Protein AF-Q6XIA3-F1 (afdb_monomer)

InterPro domains:
  IPR019529 SNARE-complex protein Syntaxin-18, N-terminal [PF10496] (1-90)

Sequence (183 aa):
MDITQSFKASVMTVRLQRKAELAGKAKPATAPTKTGPTGPKDDFAKQAKEVCNKITSLRNVLIENRTAYMRIGQHLKSAAHMTDAQRDLIDRESEKFVTFYTQHLAKMRSDWKSAKRKPQERQHIDAVLDLLVSYLHSVEQIYLDQKKYRVQHELETYKLLKLAADKKKIPVRPAGSNSGKLG

Nearest PDB structures (foldseek):
  7udc-assembly1_B  TM=7.194E-01  e=9.384E-02  Rattus norvegicus
  3lg7-assembly1_B  TM=7.574E-01  e=1.685E-01  synthetic construct
  4l8i-assembly1_A  TM=5.476E-01  e=5.123E-01  synthetic construct
  4j2c-assembly1_A  TM=3.651E-01  e=4.832E-01  Homo sapiens
  9cc9-assembly1_L  TM=3.416E-01  e=2.213E+00  Nicotiana benthamiana

Foldseek 3Di:
DPVVVVVVVVVVVVVVVVVVVVVVDDDDDDDDDPDDPPDPVVVLVVVLVVLVVVLVVLLVVL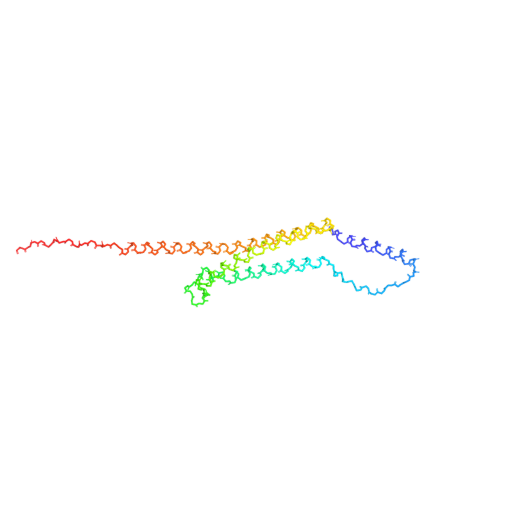VVCLCQLLVPPVVDPPGRHDDPVRNVVNLVVLVVSLVVSVVVLVVVLVVVVPDDDDPVVNVVSVVSSVVSNVSSVVSVVSSVVSVVSVVVVVVVVVVVVVVVVVVVPDDDDDDDPDDDDDD

Organism: Drosophila yakuba (NCBI:txid7245)

Solvent-accessible surface area (backbone atoms only — not comparable to full-atom values): 10953 Å² total; per-residue (Å²): 136,69,65,68,57,60,49,53,50,53,53,50,52,52,52,49,52,54,48,55,63,50,63,76,63,82,84,85,90,80,77,89,76,84,83,71,82,91,43,77,67,55,55,53,53,51,54,53,50,52,52,51,51,52,51,47,52,52,43,48,53,55,59,75,42,40,49,22,68,66,49,54,61,65,88,43,93,85,42,62,80,61,54,70,70,56,47,53,46,52,54,53,52,50,53,52,47,53,55,51,50,53,53,48,52,52,48,50,52,53,62,65,63,72,53,94,70,57,71,71,57,50,53,50,51,52,53,52,51,53,51,51,52,54,49,47,52,57,46,47,48,56,55,51,52,52,52,50,48,49,55,51,51,53,53,52,51,49,52,51,53,50,56,53,54,58,64,70,68,65,80,84,72,84,81,79,91,75,84,75,91,77,132

Structure (mmCIF, N/CA/C/O backbone):
data_AF-Q6XIA3-F1
#
_entry.id   AF-Q6XIA3-F1
#
loop_
_atom_site.group_PDB
_atom_site.id
_atom_site.type_symbol
_atom_site.label_atom_id
_atom_site.label_alt_id
_atom_site.label_comp_id
_atom_site.label_asym_id
_atom_site.label_entity_id
_atom_site.label_seq_id
_atom_site.pdbx_PDB_ins_code
_atom_site.Cartn_x
_atom_site.Cartn_y
_atom_site.Cartn_z
_atom_site.occupancy
_atom_site.B_iso_or_equiv
_atom_site.auth_seq_id
_atom_site.auth_comp_id
_atom_site.auth_asym_id
_atom_site.auth_atom_id
_atom_site.pdbx_PDB_model_num
ATOM 1 N N . MET A 1 1 ? -47.053 3.205 -3.082 1.00 52.94 1 MET A N 1
ATOM 2 C CA . MET A 1 1 ? -47.349 3.883 -1.802 1.00 52.94 1 MET A CA 1
ATOM 3 C C . MET A 1 1 ? -46.016 4.265 -1.173 1.00 52.94 1 MET A C 1
ATOM 5 O O . MET A 1 1 ? -45.207 3.374 -0.955 1.00 52.94 1 MET A O 1
ATOM 9 N N . ASP A 1 2 ? -45.737 5.558 -0.989 1.00 69.44 2 ASP A N 1
ATOM 10 C CA . ASP A 1 2 ? -44.452 6.038 -0.452 1.00 69.44 2 ASP A CA 1
ATOM 11 C C . ASP A 1 2 ? -44.522 6.124 1.080 1.00 69.44 2 ASP A C 1
ATOM 13 O O . ASP A 1 2 ? -45.074 7.062 1.660 1.00 69.44 2 ASP A O 1
ATOM 17 N N . ILE A 1 3 ? -43.978 5.095 1.730 1.00 82.88 3 ILE A N 1
ATOM 18 C CA . ILE A 1 3 ? -43.989 4.883 3.186 1.00 82.88 3 ILE A CA 1
ATOM 19 C C . ILE A 1 3 ? -43.314 6.053 3.931 1.00 82.88 3 ILE A C 1
ATOM 21 O O . ILE A 1 3 ? -43.647 6.350 5.081 1.00 82.88 3 ILE A O 1
ATOM 25 N N . THR A 1 4 ? -42.421 6.784 3.260 1.00 80.12 4 THR A N 1
ATOM 26 C CA . THR A 1 4 ? -41.674 7.915 3.822 1.00 80.12 4 THR A CA 1
ATOM 27 C C . THR A 1 4 ? -42.579 9.098 4.161 1.00 80.12 4 THR A C 1
ATOM 29 O O . THR A 1 4 ? -42.357 9.774 5.169 1.00 80.12 4 THR A O 1
ATOM 32 N N . GLN A 1 5 ? -43.603 9.367 3.343 1.00 82.69 5 GLN A N 1
ATOM 33 C CA . GLN A 1 5 ? -44.514 10.491 3.580 1.00 82.69 5 GLN A CA 1
ATOM 34 C C . GLN A 1 5 ? -45.462 10.209 4.744 1.00 82.69 5 GLN A C 1
ATOM 36 O O . GLN A 1 5 ? -45.606 11.056 5.627 1.00 82.69 5 GLN A O 1
ATOM 41 N N . SER A 1 6 ? -46.031 9.001 4.798 1.00 83.50 6 SER A N 1
ATOM 42 C CA . SER A 1 6 ? -46.871 8.561 5.916 1.00 83.50 6 SER A CA 1
ATOM 43 C C . SER A 1 6 ? -46.096 8.591 7.233 1.00 83.50 6 SER A C 1
ATOM 45 O O . SER A 1 6 ? -46.587 9.127 8.222 1.00 83.50 6 SER A O 1
ATOM 47 N N . PHE A 1 7 ? -44.842 8.126 7.230 1.00 86.88 7 PHE A N 1
ATOM 48 C CA . PHE A 1 7 ? -43.984 8.182 8.410 1.00 86.88 7 PHE A CA 1
ATOM 49 C C . PHE A 1 7 ? -43.665 9.622 8.845 1.00 86.88 7 PHE A C 1
ATOM 51 O O . PHE A 1 7 ? -43.792 9.950 10.025 1.00 86.88 7 PHE A O 1
ATOM 58 N N . LYS A 1 8 ? -43.304 10.516 7.910 1.00 88.44 8 LYS A N 1
ATOM 59 C CA . LYS A 1 8 ? -43.055 11.938 8.218 1.00 88.44 8 LYS A CA 1
ATOM 60 C C . LYS A 1 8 ? -44.284 12.616 8.817 1.00 88.44 8 LYS A C 1
ATOM 62 O O . LYS A 1 8 ? -44.139 13.353 9.791 1.00 88.44 8 LYS A O 1
ATOM 67 N N . ALA A 1 9 ? -45.467 12.358 8.259 1.00 83.25 9 ALA A N 1
ATOM 68 C CA . ALA A 1 9 ? -46.719 12.890 8.778 1.00 83.25 9 ALA A CA 1
ATOM 69 C C . ALA A 1 9 ? -46.949 12.413 10.218 1.00 83.25 9 ALA A C 1
ATOM 71 O O . ALA A 1 9 ? -47.063 13.245 11.114 1.00 83.25 9 ALA A O 1
ATOM 72 N N . SER A 1 10 ? -46.880 11.100 10.468 1.00 83.94 10 SER A N 1
ATOM 73 C CA . SER A 1 10 ? -47.063 10.530 11.809 1.00 83.94 10 SER A CA 1
ATOM 74 C C . SER A 1 10 ? -46.056 11.070 12.831 1.00 83.94 10 SER A C 1
ATOM 76 O O . SER A 1 10 ? -46.442 11.426 13.944 1.00 83.94 10 SER A O 1
ATOM 78 N N . VAL A 1 11 ? -44.775 11.206 12.465 1.00 89.31 11 VAL A N 1
ATOM 79 C CA . VAL A 1 11 ? -43.745 11.769 13.358 1.00 89.31 11 VAL A CA 1
ATOM 80 C C . VAL A 1 11 ? -44.024 13.237 13.679 1.00 89.31 11 VAL A C 1
ATOM 82 O O . VAL A 1 11 ? -43.848 13.658 14.824 1.00 89.31 11 VAL A O 1
ATOM 85 N N . MET A 1 12 ? -44.477 14.027 12.702 1.00 82.88 12 MET A N 1
ATOM 86 C CA . MET A 1 12 ? -44.828 15.430 12.933 1.00 82.88 12 MET A CA 1
ATOM 87 C C . MET A 1 12 ? -46.034 15.565 13.860 1.00 82.88 12 MET A C 1
ATOM 89 O O . MET A 1 12 ? -45.995 16.397 14.767 1.00 82.88 12 MET A O 1
ATOM 93 N N . THR A 1 13 ? -47.052 14.717 13.701 1.00 82.19 13 THR A N 1
ATOM 94 C CA . THR A 1 13 ? -48.237 14.710 14.569 1.00 82.19 13 THR A CA 1
ATOM 95 C C . THR A 1 13 ? -47.878 14.338 16.007 1.00 82.19 13 THR A C 1
ATOM 97 O O . THR A 1 13 ? -48.258 15.057 16.928 1.00 82.19 13 THR A O 1
ATOM 100 N N . VAL A 1 14 ? -47.060 13.298 16.213 1.00 82.06 14 VAL A N 1
ATOM 101 C CA . VAL A 1 14 ? -46.576 12.900 17.551 1.00 82.06 14 VAL A CA 1
ATOM 102 C C . VAL A 1 14 ? -45.734 14.009 18.184 1.00 82.06 14 VAL A C 1
ATOM 104 O O . VAL A 1 14 ? -45.863 14.303 19.372 1.00 82.06 14 VAL A O 1
ATOM 107 N N . ARG A 1 15 ? -44.880 14.677 17.398 1.00 80.81 15 ARG A N 1
ATOM 108 C CA . ARG A 1 15 ? -44.059 15.788 17.894 1.00 80.81 15 ARG A CA 1
ATOM 109 C C . ARG A 1 15 ? -44.910 17.002 18.273 1.00 80.81 15 ARG A C 1
ATOM 111 O O . ARG A 1 15 ? -44.575 17.677 19.243 1.00 80.81 15 ARG A O 1
ATOM 118 N N . LEU A 1 16 ? -45.993 17.269 17.540 1.00 74.88 16 LEU A N 1
ATOM 119 C CA . LEU A 1 16 ? -46.944 18.340 17.840 1.00 74.88 16 LEU A CA 1
ATOM 120 C C . LEU A 1 16 ? -47.744 18.035 19.114 1.00 74.88 16 LEU A C 1
ATOM 122 O O . LEU A 1 16 ? -47.832 18.900 19.979 1.00 74.88 16 LEU A O 1
ATOM 126 N N . GLN A 1 17 ? -48.239 16.802 19.261 1.00 75.38 17 GLN A N 1
ATOM 127 C CA . GLN A 1 17 ? -48.945 16.333 20.460 1.00 75.38 17 GLN A CA 1
ATOM 128 C C . GLN A 1 17 ? -48.053 16.425 21.699 1.00 75.38 17 GLN A C 1
ATOM 130 O O . GLN A 1 17 ? -48.413 17.089 22.664 1.00 75.38 17 GLN A O 1
ATOM 135 N N . ARG A 1 18 ? -46.822 15.903 21.628 1.00 76.75 18 ARG A N 1
ATOM 136 C CA . ARG A 1 18 ? -45.853 15.992 22.731 1.00 76.75 18 ARG A CA 1
ATOM 137 C C . ARG A 1 18 ? -45.485 17.437 23.071 1.00 76.75 18 ARG A C 1
ATOM 139 O O . ARG A 1 18 ? -45.267 17.767 24.230 1.00 76.75 18 ARG A O 1
ATOM 146 N N . LYS A 1 19 ? -45.396 18.318 22.068 1.00 76.12 19 LYS A N 1
ATOM 147 C CA . LYS A 1 19 ? -45.122 19.748 22.276 1.00 76.12 19 LYS A CA 1
ATOM 148 C C . LYS A 1 19 ? -46.313 20.466 22.917 1.00 76.12 19 LYS A C 1
ATOM 150 O O . LYS A 1 19 ? -46.082 21.332 23.750 1.00 76.12 19 LYS A O 1
ATOM 155 N N . ALA A 1 20 ? -47.547 20.100 22.573 1.00 69.50 20 ALA A N 1
ATOM 156 C CA . ALA A 1 20 ? -48.757 20.609 23.217 1.00 69.50 20 ALA A CA 1
ATOM 157 C C . ALA A 1 20 ? -48.879 20.115 24.672 1.00 69.50 20 ALA A C 1
ATOM 159 O O . ALA A 1 20 ? -49.158 20.909 25.564 1.00 69.50 20 ALA A O 1
ATOM 160 N N . GLU A 1 21 ? -48.560 18.843 24.928 1.00 67.12 21 GLU A N 1
ATOM 161 C CA . GLU A 1 21 ? -48.493 18.258 26.277 1.00 67.12 21 GLU A CA 1
ATOM 162 C C . GLU A 1 21 ? -47.418 18.928 27.149 1.00 67.12 21 GLU A C 1
ATOM 164 O O . GLU A 1 21 ? -47.646 19.213 28.323 1.00 67.12 21 GLU A O 1
ATOM 169 N N . LEU A 1 22 ? -46.249 19.230 26.572 1.00 62.00 22 LEU A N 1
ATOM 170 C CA . LEU A 1 22 ? -45.152 19.924 27.257 1.00 62.00 22 LEU A CA 1
ATOM 171 C C . LEU A 1 22 ? -45.408 21.432 27.423 1.00 62.00 22 LEU A C 1
ATOM 173 O O . LEU A 1 22 ? -44.940 22.022 28.394 1.00 62.00 22 LEU A O 1
ATOM 177 N N . ALA A 1 23 ? -46.169 22.063 26.524 1.00 57.72 23 ALA A N 1
ATOM 178 C CA . ALA A 1 23 ? -46.565 23.470 26.635 1.00 57.72 23 ALA A CA 1
ATOM 179 C C . ALA A 1 23 ? -47.583 23.722 27.765 1.00 57.72 23 ALA A C 1
ATOM 181 O O . ALA A 1 23 ? -47.688 24.850 28.240 1.00 57.72 23 ALA A O 1
ATOM 182 N N . GLY A 1 24 ? -48.270 22.680 28.252 1.00 53.78 24 GLY A N 1
ATOM 183 C CA . GLY A 1 24 ? -49.120 22.734 29.449 1.00 53.78 24 GLY A CA 1
ATOM 184 C C . GLY A 1 24 ? -48.358 22.819 30.784 1.00 53.78 24 GLY A C 1
ATOM 185 O O . GLY A 1 24 ? -48.979 23.006 31.827 1.00 53.78 24 GLY A O 1
ATOM 186 N N . LYS A 1 25 ? -47.020 22.709 30.783 1.00 52.03 25 LYS A N 1
ATOM 187 C CA . LYS A 1 25 ? -46.153 22.890 31.963 1.00 52.03 25 LYS A CA 1
ATOM 188 C C . LYS A 1 25 ? -45.048 23.906 31.661 1.00 52.03 25 LYS A C 1
ATOM 190 O O . LYS A 1 25 ? -43.924 23.542 31.330 1.00 52.03 25 LYS A O 1
ATOM 195 N N . ALA A 1 26 ? -45.352 25.196 31.777 1.00 46.94 26 ALA A N 1
ATOM 196 C CA . ALA A 1 26 ? -44.376 26.260 31.552 1.00 46.94 26 ALA A CA 1
ATOM 197 C C . ALA A 1 26 ? -43.630 26.682 32.838 1.00 46.94 26 ALA A C 1
ATOM 199 O O . ALA A 1 26 ? -44.246 27.163 33.786 1.00 46.94 26 ALA A O 1
ATOM 200 N N . LYS A 1 27 ? -42.290 26.606 32.816 1.00 44.47 27 LYS A N 1
ATOM 201 C CA . LYS A 1 27 ? -41.362 27.674 33.262 1.00 44.47 27 LYS A CA 1
ATOM 202 C C . LYS A 1 27 ? -39.945 27.430 32.693 1.00 44.47 27 LYS A C 1
ATOM 204 O O . LYS A 1 27 ? -39.681 26.320 32.239 1.00 44.47 27 LYS A O 1
ATOM 209 N N . PRO A 1 28 ? -39.065 28.453 32.610 1.00 59.81 28 PRO A N 1
ATOM 210 C CA . PRO A 1 28 ? -38.289 28.702 31.403 1.00 59.81 28 PRO A CA 1
ATOM 211 C C . PRO A 1 28 ? -36.771 28.617 31.633 1.00 59.81 28 PRO A C 1
ATOM 213 O O . PRO A 1 28 ? -36.298 28.406 32.745 1.00 59.81 28 PRO A O 1
ATOM 216 N N . ALA A 1 29 ? -36.052 28.910 30.548 1.00 49.41 29 ALA A N 1
ATOM 217 C CA . ALA A 1 29 ? -34.622 29.186 30.430 1.00 49.41 29 ALA A CA 1
ATOM 218 C C . ALA A 1 29 ? -33.729 27.971 30.164 1.00 49.41 29 ALA A C 1
ATOM 220 O O . ALA A 1 29 ? -33.567 27.077 30.984 1.00 49.41 29 ALA A O 1
ATOM 221 N N . THR A 1 30 ? -33.056 28.002 29.014 1.00 39.06 30 THR A N 1
ATOM 222 C CA . THR A 1 30 ? -31.677 27.519 28.905 1.00 39.06 30 THR A CA 1
ATOM 223 C C . THR A 1 30 ? -30.997 28.188 27.715 1.00 39.06 30 THR A C 1
ATOM 225 O O . THR A 1 30 ? -31.534 28.262 26.612 1.00 39.06 30 THR A O 1
ATOM 228 N N . ALA A 1 31 ? -29.826 28.738 28.017 1.00 51.22 31 ALA A N 1
ATOM 229 C CA . ALA A 1 31 ? -28.886 29.418 27.141 1.00 51.22 31 ALA A CA 1
ATOM 230 C C . ALA A 1 31 ? -28.477 28.578 25.910 1.00 51.22 31 ALA A C 1
ATOM 232 O O . ALA A 1 31 ? -28.598 27.349 25.934 1.00 51.22 31 ALA A O 1
ATOM 233 N N . PRO A 1 32 ? -27.936 29.209 24.848 1.00 43.69 32 PRO A N 1
ATOM 234 C CA . PRO A 1 32 ? -27.462 28.494 23.670 1.00 43.69 32 PRO A CA 1
ATOM 235 C C . PRO A 1 32 ? -26.300 27.564 24.037 1.00 43.69 32 PRO A C 1
ATOM 237 O O . PRO A 1 32 ? -25.195 27.991 24.373 1.00 43.69 32 PRO A O 1
ATOM 240 N N . THR A 1 33 ? -26.565 26.264 23.957 1.00 41.97 33 THR A N 1
ATOM 241 C CA . THR A 1 33 ? -25.583 25.199 24.123 1.00 41.97 33 THR A CA 1
ATOM 242 C C . THR A 1 33 ? -24.653 25.215 22.912 1.00 41.97 33 THR A C 1
ATOM 244 O O . THR A 1 33 ? -25.004 24.741 21.834 1.00 41.97 33 THR A O 1
ATOM 247 N N . LYS A 1 34 ? -23.446 25.767 23.069 1.00 46.47 34 LYS A N 1
ATOM 248 C CA . LYS A 1 34 ? -22.334 25.496 22.150 1.00 46.47 34 LYS A CA 1
ATOM 249 C C . LYS A 1 34 ? -21.908 24.043 22.360 1.00 46.47 34 LYS A C 1
ATOM 251 O O . LYS A 1 34 ? -21.061 23.743 23.193 1.00 46.47 34 LYS A O 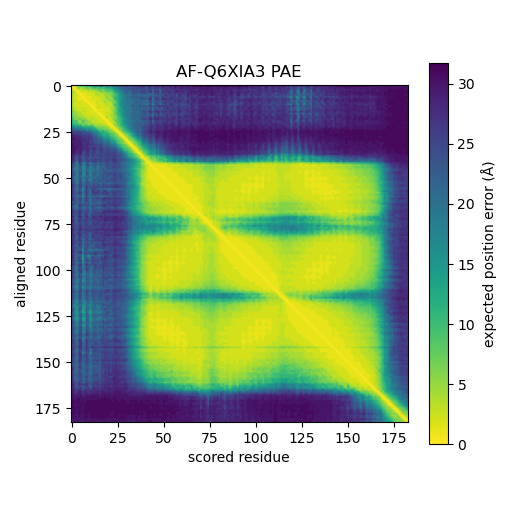1
ATOM 256 N N . THR A 1 35 ? -22.551 23.126 21.647 1.00 48.25 35 THR A N 1
ATOM 257 C CA . THR A 1 35 ? -22.159 21.719 21.597 1.00 48.25 35 THR A CA 1
ATOM 258 C C . THR A 1 35 ? -20.986 21.557 20.641 1.00 48.25 35 THR A C 1
ATOM 260 O O . THR A 1 35 ? -21.167 21.509 19.427 1.00 48.25 35 THR A O 1
ATOM 263 N N . GLY A 1 36 ? -19.786 21.428 21.190 1.00 49.59 36 GLY A N 1
ATOM 264 C CA . GLY A 1 36 ? -18.697 20.726 20.526 1.00 49.59 36 GLY A CA 1
ATOM 265 C C . GLY A 1 36 ? -18.152 19.688 21.498 1.00 49.59 36 GLY A C 1
ATOM 266 O O . GLY A 1 36 ? -17.462 20.078 22.436 1.00 49.59 36 GLY A O 1
ATOM 267 N N . PRO A 1 37 ? -18.466 18.388 21.357 1.00 47.59 37 PRO A N 1
ATOM 268 C CA . PRO A 1 37 ? -17.801 17.376 22.152 1.00 47.59 37 PRO A CA 1
ATOM 269 C C . PRO A 1 37 ? -16.422 17.135 21.531 1.00 47.59 37 PRO A C 1
ATOM 271 O O . PRO A 1 37 ? -16.273 16.299 20.644 1.00 47.59 37 PRO A O 1
ATOM 274 N N . THR A 1 38 ? -15.405 17.853 22.003 1.00 52.00 38 THR A N 1
ATOM 275 C CA . THR A 1 38 ? -13.995 17.463 21.847 1.00 52.00 38 THR A CA 1
ATOM 276 C C . THR A 1 38 ? -13.750 16.230 22.719 1.00 52.00 38 THR A C 1
ATOM 278 O O . THR A 1 38 ? -13.199 16.314 23.813 1.00 52.00 38 THR A O 1
ATOM 281 N N . GLY A 1 39 ? -14.312 15.095 22.310 1.00 58.06 39 GLY A N 1
ATOM 282 C CA . GLY A 1 39 ? -14.149 13.815 22.987 1.00 58.06 39 GLY A CA 1
ATOM 283 C C . GLY A 1 39 ? -13.187 12.898 22.225 1.00 58.06 39 GLY A C 1
ATOM 284 O O . GLY A 1 39 ? -12.981 13.108 21.032 1.00 58.06 39 GLY A O 1
ATOM 285 N N . PRO A 1 40 ? -12.706 11.807 22.852 1.00 61.69 40 PRO A N 1
ATOM 286 C CA . PRO A 1 40 ? -11.787 10.825 22.251 1.00 61.69 40 PRO A CA 1
ATOM 287 C C . PRO A 1 40 ? -12.235 10.227 20.904 1.00 61.69 40 PRO A C 1
ATOM 289 O O . PRO A 1 40 ? -11.434 9.644 20.177 1.00 61.69 40 PRO A O 1
ATOM 292 N N . LYS A 1 41 ? -13.525 10.343 20.566 1.00 64.06 41 LYS A N 1
ATOM 293 C CA . LYS A 1 41 ? -14.081 9.953 19.263 1.00 64.06 41 LYS A CA 1
ATOM 294 C C . LYS A 1 41 ? -13.569 10.818 18.115 1.00 64.06 41 LYS A C 1
ATOM 296 O O . LYS A 1 41 ? -13.370 10.304 17.018 1.00 64.06 41 LYS A O 1
ATOM 301 N N . ASP A 1 42 ? -13.375 12.108 18.367 1.00 74.44 42 ASP A N 1
ATOM 302 C CA . ASP A 1 42 ? -12.890 13.051 17.362 1.00 74.44 42 ASP A CA 1
ATOM 303 C C . ASP A 1 42 ? -11.404 12.790 17.056 1.00 74.44 42 ASP A C 1
ATOM 305 O O . ASP A 1 42 ? -10.974 12.897 15.911 1.00 74.44 42 ASP A O 1
ATOM 309 N N . ASP A 1 43 ? -10.639 12.323 18.048 1.00 88.56 43 ASP A N 1
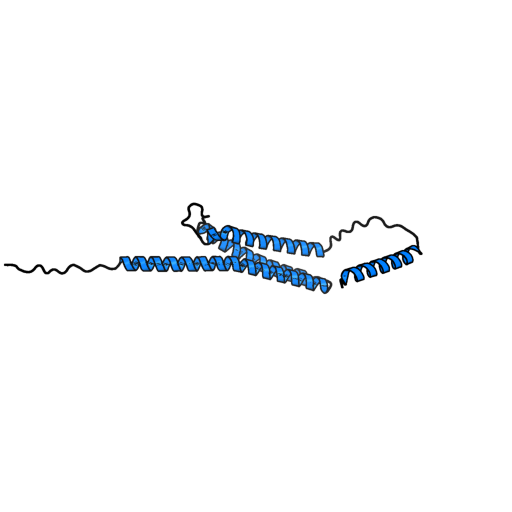ATOM 310 C CA . ASP A 1 43 ? -9.219 11.994 17.886 1.00 88.56 43 ASP A CA 1
ATOM 311 C C . ASP A 1 43 ? -9.002 10.741 17.028 1.00 88.56 43 ASP A C 1
ATOM 313 O O . ASP A 1 43 ? -8.178 10.764 16.112 1.00 88.56 43 ASP A O 1
ATOM 317 N N . PHE A 1 44 ? -9.783 9.672 17.249 1.00 91.00 44 PHE A N 1
ATOM 318 C CA . PHE A 1 44 ? -9.737 8.488 16.379 1.00 91.00 44 PHE A CA 1
ATOM 319 C C . PHE A 1 44 ? -10.086 8.846 14.935 1.00 91.00 44 PHE A C 1
ATOM 321 O O . PHE A 1 44 ? -9.376 8.461 14.007 1.00 91.00 44 PHE A O 1
ATOM 328 N N . ALA A 1 45 ? -11.174 9.597 14.741 1.00 92.06 45 ALA A N 1
ATOM 329 C CA . ALA A 1 45 ? -11.635 9.976 13.413 1.00 92.06 45 ALA A CA 1
ATOM 330 C C . ALA A 1 45 ? -10.595 10.832 12.674 1.00 92.06 45 ALA A C 1
ATOM 332 O O . ALA A 1 45 ? -10.358 10.611 11.484 1.00 92.06 45 ALA A O 1
ATOM 333 N N . LYS A 1 46 ? -9.934 11.765 13.374 1.00 94.50 46 LYS A N 1
ATOM 334 C CA . LYS A 1 46 ? -8.823 12.555 12.826 1.00 94.50 46 LYS A CA 1
ATOM 335 C C . LYS A 1 46 ? -7.656 11.666 12.409 1.00 94.50 46 LYS A C 1
ATOM 337 O O . LYS A 1 46 ? -7.262 11.724 11.247 1.00 94.50 46 LYS A O 1
ATOM 342 N N . GLN A 1 47 ? -7.179 10.787 13.293 1.00 95.31 47 GLN A N 1
ATOM 343 C CA . GLN A 1 47 ? -6.078 9.866 12.980 1.00 95.31 47 GLN A CA 1
ATOM 344 C C . GLN A 1 47 ? -6.409 8.946 11.797 1.00 95.31 47 GLN A C 1
ATOM 346 O O . GLN A 1 47 ? -5.624 8.824 10.859 1.00 95.31 47 GLN A O 1
ATOM 351 N N . ALA A 1 48 ? -7.595 8.335 11.791 1.00 96.25 48 ALA A N 1
ATOM 352 C CA . ALA A 1 48 ? -8.037 7.470 10.700 1.00 96.25 48 ALA A CA 1
ATOM 353 C C . ALA A 1 48 ? -8.098 8.224 9.360 1.00 96.25 48 ALA A C 1
ATOM 355 O O . ALA A 1 48 ? -7.673 7.706 8.324 1.00 96.25 48 ALA A O 1
ATOM 356 N N . LYS A 1 49 ? -8.583 9.473 9.376 1.00 97.31 49 LYS A N 1
ATOM 357 C CA . LYS A 1 49 ? -8.639 10.329 8.186 1.00 97.31 49 LYS A CA 1
ATOM 358 C C . LYS A 1 49 ? -7.247 10.716 7.694 1.00 97.31 49 LYS A C 1
ATOM 360 O O . LYS A 1 49 ? -7.009 10.700 6.489 1.00 97.31 49 LYS A O 1
ATOM 365 N N . GLU A 1 50 ? -6.326 11.031 8.596 1.00 97.50 50 GLU A N 1
ATOM 366 C CA . GLU A 1 50 ? -4.931 11.312 8.249 1.00 97.50 50 GLU A CA 1
ATOM 367 C C . GLU A 1 50 ? -4.265 10.109 7.579 1.00 97.50 50 GLU A C 1
ATOM 369 O O . GLU A 1 50 ? -3.669 10.264 6.512 1.00 97.50 50 GLU A O 1
ATOM 374 N N . VAL A 1 51 ? -4.430 8.906 8.138 1.00 98.19 51 VAL A N 1
ATOM 375 C CA . VAL A 1 51 ? -3.919 7.667 7.534 1.00 98.19 51 VAL A CA 1
ATOM 376 C C . VAL A 1 51 ? -4.526 7.447 6.146 1.00 98.19 51 VAL A C 1
ATOM 378 O O . VAL A 1 51 ? -3.792 7.220 5.186 1.00 98.19 51 VAL A O 1
ATOM 381 N N . CYS A 1 52 ? -5.846 7.597 6.000 1.00 98.44 52 CYS A N 1
ATOM 382 C CA . CYS A 1 52 ? -6.528 7.479 4.708 1.00 98.44 52 CYS A CA 1
ATOM 383 C C . CYS A 1 52 ? -5.973 8.457 3.659 1.00 98.44 52 CYS A C 1
ATOM 385 O O . CYS A 1 52 ? -5.689 8.072 2.520 1.00 98.44 52 CYS A O 1
ATOM 387 N N . ASN A 1 53 ? -5.765 9.717 4.050 1.00 98.44 53 ASN A N 1
ATOM 388 C CA . ASN A 1 53 ? -5.199 10.737 3.172 1.00 98.44 53 ASN A CA 1
ATOM 389 C C . ASN A 1 53 ? -3.783 10.361 2.731 1.00 98.44 53 ASN A C 1
ATOM 391 O O . ASN A 1 53 ? -3.467 10.479 1.552 1.00 98.44 53 ASN A O 1
ATOM 395 N N . LYS A 1 54 ? -2.949 9.862 3.649 1.00 98.31 54 LYS A N 1
ATOM 396 C CA . LYS A 1 54 ? -1.574 9.445 3.342 1.00 98.31 54 LYS A CA 1
ATOM 397 C C . LYS A 1 54 ? -1.539 8.251 2.390 1.00 98.31 54 LYS A C 1
ATOM 399 O O . LYS A 1 54 ? -0.791 8.293 1.416 1.00 98.31 54 LYS A O 1
ATOM 404 N N . ILE A 1 55 ? -2.377 7.234 2.611 1.00 98.44 55 ILE A N 1
ATOM 405 C CA . ILE A 1 55 ? -2.513 6.089 1.691 1.00 98.44 55 ILE A CA 1
ATOM 406 C C . ILE A 1 55 ? -2.975 6.573 0.307 1.00 98.44 55 ILE A C 1
ATOM 408 O O . ILE A 1 55 ? -2.440 6.154 -0.719 1.00 98.44 55 ILE A O 1
ATOM 412 N N . THR A 1 56 ? -3.921 7.514 0.266 1.00 98.50 56 THR A N 1
ATOM 413 C CA . THR A 1 56 ? -4.402 8.112 -0.988 1.00 98.50 56 THR A CA 1
ATOM 414 C C . THR A 1 56 ? -3.314 8.911 -1.702 1.00 98.50 56 THR A C 1
ATOM 416 O O . THR A 1 56 ? -3.217 8.841 -2.924 1.00 98.50 56 THR A O 1
ATOM 419 N N . SER A 1 57 ? -2.450 9.620 -0.972 1.00 98.31 57 SER A N 1
ATOM 420 C CA . SER A 1 57 ? -1.293 10.292 -1.568 1.00 98.31 57 SER A CA 1
ATOM 421 C C . SER A 1 57 ? -0.348 9.298 -2.245 1.00 98.31 57 SER A C 1
ATOM 423 O O . SER A 1 57 ? 0.040 9.542 -3.384 1.00 98.31 57 SER A O 1
ATOM 425 N N . LEU A 1 58 ? -0.034 8.160 -1.606 1.00 97.75 58 LEU A N 1
ATOM 426 C CA . LEU A 1 58 ? 0.766 7.105 -2.245 1.00 97.75 58 LEU A CA 1
ATOM 427 C C . LEU A 1 58 ? 0.078 6.586 -3.516 1.00 97.75 58 LEU A C 1
ATOM 429 O O . LEU A 1 58 ? 0.705 6.518 -4.570 1.00 97.75 58 LEU A O 1
ATOM 433 N N . ARG A 1 59 ? -1.223 6.279 -3.443 1.00 98.25 59 ARG A N 1
ATOM 434 C CA . ARG A 1 59 ? -2.009 5.835 -4.605 1.00 98.25 59 ARG A CA 1
ATOM 435 C C . ARG A 1 59 ? -1.905 6.811 -5.775 1.00 98.25 59 ARG A C 1
ATOM 437 O O . ARG A 1 59 ? -1.702 6.377 -6.906 1.00 98.25 59 ARG A O 1
ATOM 444 N N . ASN A 1 60 ? -2.063 8.106 -5.515 1.00 97.81 60 ASN A N 1
ATOM 445 C CA . ASN A 1 60 ? -2.024 9.127 -6.558 1.00 97.81 60 ASN A CA 1
ATOM 446 C C . ASN A 1 60 ? -0.642 9.186 -7.209 1.00 97.81 60 ASN A C 1
ATOM 448 O O . ASN A 1 60 ? -0.559 9.090 -8.428 1.00 97.81 60 A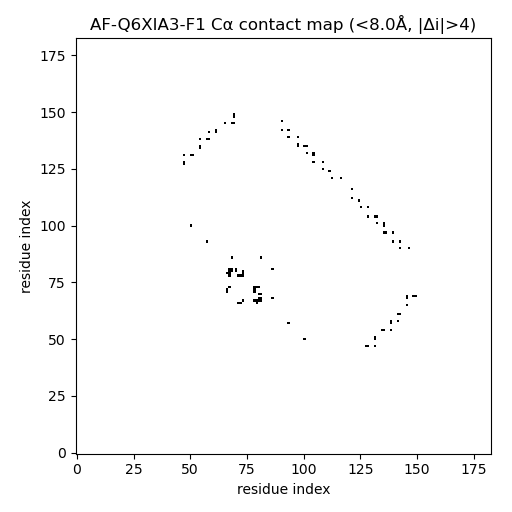SN A O 1
ATOM 452 N N . VAL A 1 61 ? 0.433 9.196 -6.411 1.00 95.81 61 VAL A N 1
ATOM 453 C CA . VAL A 1 61 ? 1.810 9.159 -6.931 1.00 95.81 61 VAL A CA 1
ATOM 454 C C . VAL A 1 61 ? 2.032 7.934 -7.824 1.00 95.81 61 VAL A C 1
ATOM 456 O O . VAL A 1 61 ? 2.575 8.073 -8.920 1.00 95.81 61 VAL A O 1
ATOM 459 N N . LEU A 1 62 ? 1.581 6.748 -7.402 1.00 96.12 62 LEU A N 1
ATOM 460 C CA . LEU A 1 62 ? 1.726 5.512 -8.183 1.00 96.12 62 LEU A CA 1
ATOM 461 C C . LEU A 1 62 ? 0.954 5.549 -9.508 1.00 96.12 62 LEU A C 1
ATOM 463 O O . LEU A 1 62 ? 1.426 5.009 -10.507 1.00 96.12 62 LEU A O 1
ATOM 467 N N . ILE A 1 63 ? -0.238 6.150 -9.527 1.00 96.00 63 ILE A N 1
ATOM 468 C CA . ILE A 1 63 ? -1.071 6.246 -10.734 1.00 96.00 63 ILE A CA 1
ATOM 469 C C . ILE A 1 63 ? -0.524 7.309 -11.689 1.00 96.00 63 ILE A C 1
ATOM 471 O O . ILE A 1 63 ? -0.395 7.040 -12.882 1.00 96.00 63 ILE A O 1
ATOM 475 N N . GLU A 1 64 ? -0.172 8.487 -11.176 1.00 94.06 64 GLU A N 1
ATOM 476 C CA . GLU A 1 64 ? 0.354 9.613 -11.957 1.00 94.06 64 GLU A CA 1
ATOM 477 C C . GLU A 1 64 ? 1.672 9.257 -12.651 1.00 94.06 64 GLU A C 1
ATOM 479 O O . GLU A 1 64 ? 1.892 9.624 -13.803 1.00 94.06 64 GLU A O 1
ATOM 484 N N . ASN A 1 65 ? 2.524 8.475 -11.984 1.00 92.81 65 ASN A N 1
ATOM 485 C CA . ASN A 1 65 ? 3.820 8.064 -12.522 1.00 92.81 65 ASN A CA 1
ATOM 486 C C . ASN A 1 65 ? 3.774 6.748 -13.314 1.00 92.81 65 ASN A C 1
ATOM 488 O O . ASN A 1 65 ? 4.796 6.342 -13.871 1.00 92.81 65 ASN A O 1
ATOM 492 N N . ARG A 1 66 ? 2.614 6.078 -13.402 1.00 94.00 66 ARG A N 1
ATOM 493 C CA . ARG A 1 66 ? 2.490 4.720 -13.960 1.00 94.00 66 ARG A CA 1
ATOM 494 C C . ARG A 1 66 ? 3.048 4.601 -15.376 1.00 94.00 66 ARG A C 1
ATOM 496 O O . ARG A 1 66 ? 3.770 3.655 -15.679 1.00 94.00 66 ARG A O 1
ATOM 503 N N . THR A 1 67 ? 2.710 5.542 -16.255 1.00 92.12 67 THR A N 1
ATOM 504 C CA . THR A 1 67 ? 3.121 5.511 -17.668 1.00 92.12 67 THR A CA 1
ATOM 505 C C . THR A 1 67 ? 4.633 5.644 -17.817 1.00 92.12 67 THR A C 1
ATOM 507 O O . THR A 1 67 ? 5.248 4.845 -18.526 1.00 92.12 67 THR A O 1
ATOM 510 N N . ALA A 1 68 ? 5.232 6.594 -17.095 1.00 91.81 68 ALA A N 1
ATOM 511 C CA . ALA A 1 68 ? 6.669 6.843 -17.087 1.00 91.81 68 ALA A CA 1
ATOM 512 C C . ALA A 1 68 ? 7.449 5.684 -16.446 1.00 91.81 68 ALA A C 1
ATOM 514 O O . ALA A 1 68 ? 8.458 5.238 -16.994 1.00 91.81 68 ALA A O 1
ATOM 515 N N . TYR A 1 69 ? 6.948 5.140 -15.333 1.00 93.81 69 TYR A N 1
ATOM 516 C CA . TYR A 1 69 ? 7.538 3.988 -14.648 1.00 93.81 69 TYR A CA 1
ATOM 517 C C . TYR A 1 69 ? 7.562 2.740 -15.547 1.00 93.81 69 TYR A C 1
ATOM 519 O O . TYR A 1 69 ? 8.600 2.086 -15.704 1.00 93.81 69 TYR A O 1
ATOM 527 N N . MET A 1 70 ? 6.429 2.437 -16.190 1.00 91.81 70 MET A N 1
ATOM 528 C CA . MET A 1 70 ? 6.267 1.287 -17.087 1.00 91.81 70 MET A CA 1
ATOM 529 C C . MET A 1 70 ? 6.868 1.518 -18.487 1.00 91.81 70 MET A C 1
ATOM 531 O O . MET A 1 70 ? 6.815 0.617 -19.322 1.00 91.81 70 MET A O 1
ATOM 535 N N . ARG A 1 71 ? 7.432 2.706 -18.763 1.00 89.00 71 ARG A N 1
ATOM 536 C CA . ARG A 1 71 ? 7.975 3.117 -20.074 1.00 89.00 71 ARG A CA 1
ATOM 537 C C . ARG A 1 71 ? 6.980 2.942 -21.235 1.00 89.00 71 ARG A C 1
ATOM 539 O O . ARG A 1 71 ? 7.359 2.645 -22.371 1.00 89.00 71 ARG A O 1
ATOM 546 N N . ILE A 1 72 ? 5.691 3.141 -20.958 1.00 84.50 72 ILE A N 1
ATOM 547 C CA . ILE A 1 72 ? 4.626 3.016 -21.959 1.00 84.50 72 ILE A CA 1
ATOM 548 C C . ILE A 1 72 ? 4.757 4.163 -22.960 1.00 84.50 72 ILE A C 1
ATOM 550 O O . ILE A 1 72 ? 4.778 5.329 -22.579 1.00 84.50 72 ILE A O 1
ATOM 554 N N . GLY A 1 73 ? 4.835 3.832 -24.250 1.00 78.75 73 GLY A N 1
ATOM 555 C CA . GLY A 1 73 ? 4.918 4.845 -25.301 1.00 78.75 73 GLY A CA 1
ATOM 556 C C . GLY A 1 73 ? 6.247 5.604 -25.341 1.00 78.75 73 GLY A C 1
ATOM 557 O O . GLY A 1 73 ? 6.297 6.663 -25.948 1.00 78.75 73 GLY A O 1
ATOM 558 N N . GLN A 1 74 ? 7.332 5.072 -24.759 1.00 82.31 74 GLN A N 1
ATOM 559 C CA . GLN A 1 74 ? 8.653 5.733 -24.694 1.00 82.31 74 GLN A CA 1
ATOM 560 C C . GLN A 1 74 ? 9.248 6.181 -26.047 1.00 82.31 74 GLN A C 1
ATOM 562 O O . GLN A 1 74 ? 10.208 6.941 -26.074 1.00 82.31 74 GLN A O 1
ATOM 567 N N . HIS A 1 75 ? 8.718 5.693 -27.170 1.00 81.69 75 HIS A N 1
ATOM 568 C CA . HIS A 1 75 ? 9.112 6.105 -28.519 1.00 81.69 75 HIS A CA 1
ATOM 569 C C . HIS A 1 75 ? 8.477 7.443 -28.951 1.00 81.69 75 HIS A C 1
ATOM 571 O O . HIS A 1 75 ? 8.891 8.030 -29.949 1.00 81.69 75 HIS A O 1
ATOM 577 N N . LEU A 1 76 ? 7.470 7.929 -28.221 1.00 85.75 76 LEU A N 1
ATOM 578 C CA . LEU A 1 76 ? 6.830 9.221 -28.444 1.00 85.75 76 LEU A CA 1
ATOM 579 C C . LEU A 1 76 ? 7.665 10.318 -27.777 1.00 85.75 76 LEU A C 1
ATOM 581 O O . LEU A 1 76 ? 7.943 10.249 -26.585 1.00 85.75 76 LEU A O 1
ATOM 585 N N . LYS A 1 77 ? 8.000 11.381 -28.518 1.00 78.69 77 LYS A N 1
ATOM 586 C CA . LYS A 1 77 ? 8.774 12.524 -27.989 1.00 78.69 77 LYS A CA 1
ATOM 587 C C . LYS A 1 77 ? 8.093 13.245 -26.817 1.00 78.69 77 LYS A C 1
ATOM 589 O O . LYS A 1 77 ? 8.765 13.923 -26.052 1.00 78.69 77 LYS A O 1
ATOM 594 N N . SER A 1 78 ? 6.770 13.135 -26.706 1.00 83.44 78 SER A N 1
ATOM 595 C CA . SER A 1 78 ? 5.962 13.742 -25.644 1.00 83.44 78 SER A CA 1
ATOM 596 C C . SER A 1 78 ? 5.720 12.812 -24.451 1.00 83.44 78 SER A C 1
ATOM 598 O O . SER A 1 78 ? 4.970 13.181 -23.549 1.00 83.44 78 SER A O 1
ATOM 600 N N . ALA A 1 79 ? 6.265 11.591 -24.459 1.00 82.38 79 ALA A N 1
ATOM 601 C CA . ALA A 1 79 ? 6.064 10.656 -23.363 1.00 82.38 79 ALA A CA 1
ATOM 602 C C . ALA A 1 79 ? 6.786 11.132 -22.098 1.00 82.38 79 ALA A C 1
ATOM 604 O O . ALA A 1 79 ? 7.885 11.682 -22.144 1.00 82.38 79 ALA A O 1
ATOM 605 N N . ALA A 1 80 ? 6.169 10.887 -20.945 1.00 83.56 80 ALA A N 1
ATOM 606 C CA . ALA A 1 80 ? 6.841 11.070 -19.672 1.00 83.56 80 ALA A CA 1
ATOM 607 C C . ALA A 1 80 ? 7.934 10.000 -19.520 1.00 83.56 80 ALA A C 1
ATOM 609 O O . ALA A 1 80 ? 7.693 8.812 -19.748 1.00 83.56 80 ALA A O 1
ATOM 610 N N . HIS A 1 81 ? 9.133 10.425 -19.128 1.00 86.38 81 HIS A N 1
ATOM 611 C CA . HIS A 1 81 ? 10.290 9.552 -18.956 1.00 86.38 81 HIS A CA 1
ATOM 612 C C . HIS A 1 81 ? 10.699 9.475 -17.489 1.00 86.38 81 HIS A C 1
ATOM 614 O O . HIS A 1 81 ? 10.566 10.442 -16.741 1.00 86.38 81 HIS A O 1
ATOM 620 N N . MET A 1 82 ? 11.226 8.320 -17.094 1.00 91.44 82 MET A N 1
ATOM 621 C CA . MET A 1 82 ? 11.738 8.087 -15.751 1.00 91.44 82 MET A CA 1
ATOM 622 C C . MET A 1 82 ? 13.038 7.288 -15.825 1.00 91.44 82 MET A C 1
ATOM 624 O O . MET A 1 82 ? 13.136 6.314 -16.577 1.00 91.44 82 MET A O 1
ATOM 628 N N . THR A 1 83 ? 14.040 7.712 -15.059 1.00 92.06 83 THR A N 1
ATOM 629 C CA . THR A 1 83 ? 15.326 7.011 -14.960 1.00 92.06 83 THR A CA 1
ATOM 630 C C . THR A 1 83 ? 15.217 5.790 -14.053 1.00 92.06 83 THR A C 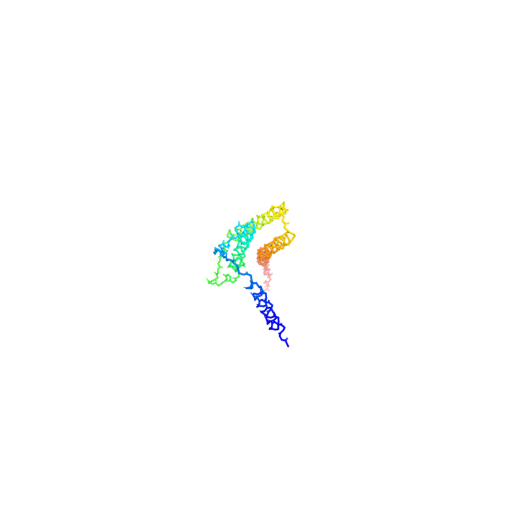1
ATOM 632 O O . THR A 1 83 ? 14.302 5.677 -13.239 1.00 92.06 83 THR A O 1
ATOM 635 N N . ASP A 1 84 ? 16.177 4.873 -14.149 1.00 90.50 84 ASP A N 1
ATOM 636 C CA . ASP A 1 84 ? 16.175 3.659 -13.321 1.00 90.50 84 ASP A CA 1
ATOM 637 C C . ASP A 1 84 ? 16.310 3.985 -11.838 1.00 90.50 84 ASP A C 1
ATOM 639 O O . ASP A 1 84 ? 15.548 3.459 -11.037 1.00 90.50 84 ASP A O 1
ATOM 643 N N . ALA A 1 85 ? 17.144 4.969 -11.496 1.00 92.94 85 ALA A N 1
ATOM 644 C CA . ALA A 1 85 ? 17.268 5.462 -10.128 1.00 92.94 85 ALA A CA 1
ATOM 645 C C . ALA A 1 85 ? 15.947 6.031 -9.575 1.00 92.94 85 ALA A C 1
ATOM 647 O O . ALA A 1 85 ? 15.632 5.833 -8.403 1.00 92.94 85 ALA A O 1
ATOM 648 N N . GLN A 1 86 ? 15.155 6.723 -10.403 1.00 93.31 86 GLN A N 1
ATOM 649 C CA . GLN A 1 86 ? 13.834 7.220 -9.999 1.00 93.31 86 GLN A CA 1
ATOM 650 C C . GLN A 1 86 ? 12.834 6.075 -9.798 1.00 93.31 86 GLN A C 1
ATOM 652 O O . GLN A 1 86 ? 12.074 6.096 -8.832 1.00 93.31 86 GLN A O 1
ATOM 657 N N . ARG A 1 87 ? 12.858 5.056 -10.667 1.00 93.81 87 ARG A N 1
ATOM 658 C CA . ARG A 1 87 ? 12.009 3.861 -10.525 1.00 93.81 87 ARG A CA 1
ATOM 659 C C . ARG A 1 87 ? 12.363 3.072 -9.263 1.00 93.81 87 ARG A C 1
ATOM 661 O O . ARG A 1 87 ? 11.471 2.721 -8.500 1.00 93.81 87 ARG A O 1
ATOM 668 N N . ASP A 1 88 ? 13.653 2.885 -8.993 1.00 93.94 88 ASP A N 1
ATOM 669 C CA . ASP A 1 88 ? 14.146 2.216 -7.782 1.00 93.94 88 ASP A CA 1
ATOM 670 C C . ASP A 1 88 ? 13.787 2.995 -6.510 1.00 93.94 88 ASP A C 1
ATOM 672 O O . ASP A 1 88 ? 13.470 2.404 -5.475 1.00 93.94 88 ASP A O 1
ATOM 676 N N . LEU A 1 89 ? 13.793 4.331 -6.579 1.00 94.44 89 LEU A N 1
ATOM 677 C CA . LEU A 1 89 ? 13.329 5.173 -5.482 1.00 94.44 89 LEU A CA 1
ATOM 678 C C . LEU A 1 89 ? 11.836 4.954 -5.205 1.00 94.44 89 LEU A C 1
ATOM 680 O O . LEU A 1 89 ? 11.467 4.803 -4.043 1.00 94.44 89 LEU A O 1
ATOM 684 N N . ILE A 1 90 ? 10.991 4.897 -6.242 1.00 94.69 90 ILE A N 1
ATOM 685 C CA . ILE A 1 90 ? 9.557 4.605 -6.083 1.00 94.69 90 ILE A CA 1
ATOM 686 C C . ILE A 1 90 ? 9.359 3.242 -5.422 1.00 94.69 90 ILE A C 1
ATOM 688 O O . ILE A 1 90 ? 8.593 3.153 -4.462 1.00 94.69 90 ILE A O 1
ATOM 692 N N . ASP A 1 91 ? 10.068 2.210 -5.881 1.00 94.56 91 ASP A N 1
ATOM 693 C CA . ASP A 1 91 ? 9.970 0.861 -5.317 1.00 94.56 91 ASP A CA 1
ATOM 694 C C . ASP A 1 91 ? 10.332 0.870 -3.821 1.00 94.56 91 ASP A C 1
ATOM 696 O O . ASP A 1 91 ? 9.554 0.414 -2.980 1.00 94.56 91 ASP A O 1
ATOM 700 N N . ARG A 1 92 ? 11.482 1.464 -3.474 1.00 96.12 92 ARG A N 1
ATOM 701 C CA . ARG A 1 92 ? 11.985 1.517 -2.095 1.00 96.12 92 ARG A CA 1
ATOM 702 C C . ARG A 1 92 ? 11.075 2.318 -1.168 1.00 96.12 92 ARG A C 1
ATOM 704 O O . ARG A 1 92 ? 10.824 1.898 -0.040 1.00 96.12 92 ARG A O 1
ATOM 711 N N . GLU A 1 93 ? 10.628 3.497 -1.593 1.00 96.31 93 GLU A N 1
ATOM 712 C CA . GLU A 1 93 ? 9.787 4.349 -0.747 1.00 96.31 93 GLU A CA 1
ATOM 713 C C . GLU A 1 93 ? 8.363 3.790 -0.617 1.00 96.31 93 GLU A C 1
ATOM 715 O O . GLU A 1 93 ? 7.780 3.898 0.461 1.00 96.31 93 GLU A O 1
ATOM 720 N N . SER A 1 94 ? 7.834 3.111 -1.643 1.00 96.81 94 SER A N 1
ATOM 721 C CA . SER A 1 94 ? 6.544 2.407 -1.553 1.00 96.81 94 SER A CA 1
ATOM 722 C C . SER A 1 94 ? 6.607 1.250 -0.554 1.00 96.81 94 SER A C 1
ATOM 724 O O . SER A 1 94 ? 5.743 1.142 0.314 1.00 96.81 94 SER A O 1
ATOM 726 N N . GLU A 1 95 ? 7.660 0.431 -0.610 1.00 96.44 95 GLU A N 1
ATOM 727 C CA . GLU A 1 95 ? 7.865 -0.689 0.317 1.00 96.44 95 GLU A CA 1
ATOM 728 C C . GLU A 1 95 ? 8.016 -0.210 1.771 1.00 96.44 95 GLU A C 1
ATOM 730 O O . GLU A 1 95 ? 7.353 -0.721 2.683 1.00 96.44 95 GLU A O 1
ATOM 735 N N . LYS A 1 96 ? 8.823 0.838 1.995 1.00 97.50 96 LYS A N 1
ATOM 736 C CA . LYS A 1 96 ? 8.952 1.481 3.312 1.00 97.50 96 LYS A CA 1
ATOM 737 C C . LYS A 1 96 ? 7.618 2.022 3.815 1.00 97.50 96 LYS A C 1
ATOM 739 O O . LYS A 1 96 ? 7.288 1.830 4.984 1.00 97.50 96 LYS A O 1
ATOM 744 N N . PHE A 1 97 ? 6.861 2.696 2.949 1.00 98.19 97 PHE A N 1
ATOM 745 C CA . PHE A 1 97 ? 5.567 3.271 3.299 1.00 98.19 97 PHE A CA 1
ATOM 746 C C . PHE A 1 97 ? 4.590 2.184 3.749 1.00 98.19 97 PHE A C 1
ATOM 748 O O . PHE A 1 97 ? 3.999 2.299 4.823 1.00 98.19 97 PHE A O 1
ATOM 755 N N . VAL A 1 98 ? 4.438 1.116 2.962 1.00 97.44 98 VAL A N 1
ATOM 756 C CA . VAL A 1 98 ? 3.511 0.025 3.288 1.00 97.44 98 VAL A CA 1
ATOM 757 C C . VAL A 1 98 ? 3.921 -0.681 4.574 1.00 97.44 98 VAL A C 1
ATOM 759 O O . VAL A 1 98 ? 3.076 -0.898 5.444 1.00 97.44 98 VAL A O 1
ATOM 762 N N . THR A 1 99 ? 5.215 -0.947 4.755 1.00 98.00 99 THR A N 1
ATOM 763 C CA . THR A 1 99 ? 5.741 -1.537 5.995 1.00 98.00 99 THR A CA 1
ATOM 764 C C . THR A 1 99 ? 5.407 -0.667 7.208 1.00 98.00 99 THR A C 1
ATOM 766 O O . THR A 1 99 ? 4.865 -1.156 8.203 1.00 98.00 99 THR A O 1
ATOM 769 N N . PHE A 1 100 ? 5.673 0.638 7.113 1.00 98.38 100 PHE A N 1
ATOM 770 C CA . PHE A 1 100 ? 5.393 1.589 8.184 1.00 98.38 100 PHE A CA 1
ATOM 771 C C . PHE A 1 100 ? 3.899 1.649 8.518 1.00 98.38 100 PHE A C 1
ATOM 773 O O . PHE A 1 100 ? 3.530 1.523 9.685 1.00 98.38 100 PHE A O 1
ATOM 780 N N . TYR A 1 101 ? 3.024 1.806 7.520 1.00 98.19 101 TYR A N 1
ATOM 781 C CA . TYR A 1 101 ? 1.587 1.942 7.768 1.00 98.19 101 TYR A CA 1
ATOM 782 C C . TYR A 1 101 ? 0.924 0.637 8.212 1.00 98.19 101 TYR A C 1
ATOM 784 O O . TYR A 1 101 ? -0.024 0.691 8.992 1.00 98.19 101 TYR A O 1
ATOM 792 N N . THR A 1 102 ? 1.459 -0.522 7.825 1.00 98.00 102 THR A N 1
ATOM 793 C CA . THR A 1 102 ? 1.033 -1.823 8.366 1.00 98.00 102 THR A CA 1
ATOM 794 C C . THR A 1 102 ? 1.298 -1.896 9.870 1.00 98.00 102 THR A C 1
ATOM 796 O O . THR A 1 102 ? 0.400 -2.206 10.655 1.00 98.00 102 THR A O 1
ATOM 799 N N . GLN A 1 103 ? 2.512 -1.532 10.299 1.00 97.94 103 GLN A N 1
ATOM 800 C CA . GLN A 1 103 ? 2.874 -1.493 11.719 1.00 97.94 103 GLN A CA 1
ATOM 801 C C . GLN A 1 103 ? 2.092 -0.416 12.479 1.00 97.94 103 GLN A C 1
ATOM 803 O O . GLN A 1 103 ? 1.620 -0.652 13.592 1.00 97.94 103 GLN A O 1
ATOM 808 N N . HIS A 1 104 ? 1.915 0.760 11.874 1.00 97.69 104 HIS A N 1
ATOM 809 C CA . HIS A 1 104 ? 1.172 1.863 12.470 1.00 97.69 104 HIS A CA 1
ATOM 810 C C . HIS A 1 104 ? -0.300 1.501 12.699 1.00 97.69 104 HIS A C 1
ATOM 812 O O . HIS A 1 104 ? -0.810 1.708 13.798 1.00 97.69 104 HIS A O 1
ATOM 818 N N . LEU A 1 105 ? -0.967 0.891 11.713 1.00 97.38 105 LEU A N 1
ATOM 819 C CA . LEU A 1 105 ? -2.349 0.422 11.843 1.00 97.38 105 LEU A CA 1
ATOM 820 C C . LEU A 1 105 ? -2.481 -0.693 12.889 1.00 97.38 105 LEU A C 1
ATOM 822 O O . LEU A 1 105 ? -3.433 -0.683 13.670 1.00 97.38 105 LEU A O 1
ATOM 826 N N . ALA A 1 106 ? -1.515 -1.614 12.968 1.00 96.50 106 ALA A N 1
ATOM 827 C CA . ALA A 1 106 ? -1.488 -2.639 14.013 1.00 96.50 106 ALA A CA 1
ATOM 828 C C . ALA A 1 106 ? -1.343 -2.025 15.417 1.00 96.50 106 ALA A C 1
ATOM 830 O O . ALA A 1 106 ? -2.057 -2.415 16.347 1.00 96.50 106 ALA A O 1
ATOM 831 N N . LYS A 1 107 ? -0.477 -1.014 15.565 1.00 95.62 107 LYS A N 1
ATOM 832 C CA . LYS A 1 107 ? -0.326 -0.257 16.812 1.00 95.62 107 LYS A CA 1
ATOM 833 C C . LYS A 1 107 ? -1.611 0.484 17.174 1.00 95.62 107 LYS A C 1
ATOM 835 O O . LYS A 1 107 ? -2.101 0.309 18.286 1.00 95.62 107 LYS A O 1
ATOM 840 N N . MET A 1 108 ? -2.204 1.221 16.231 1.00 94.62 108 MET A N 1
ATOM 841 C CA . MET A 1 108 ? -3.501 1.876 16.432 1.00 94.62 108 MET A CA 1
ATOM 842 C C . MET A 1 108 ? -4.544 0.862 16.913 1.00 94.62 108 MET A C 1
ATOM 844 O O . MET A 1 108 ? -5.235 1.103 17.898 1.00 94.62 108 MET A O 1
ATOM 848 N N . ARG A 1 109 ? -4.625 -0.315 16.288 1.00 94.31 109 ARG A N 1
ATOM 849 C CA . ARG A 1 109 ? -5.554 -1.369 16.711 1.00 94.31 109 ARG A CA 1
ATOM 850 C C . ARG A 1 109 ? -5.351 -1.784 18.168 1.00 94.31 109 ARG A C 1
ATOM 852 O O . ARG A 1 109 ? -6.329 -1.910 18.902 1.00 94.31 109 ARG A O 1
ATOM 859 N N . SER A 1 110 ? -4.104 -1.960 18.602 1.00 92.81 110 SER A N 1
ATOM 860 C CA . SER A 1 110 ? -3.772 -2.277 19.996 1.00 92.81 110 SER A CA 1
ATOM 861 C C . SER A 1 110 ? -4.173 -1.150 20.955 1.00 92.81 110 SER A C 1
ATOM 863 O O . SER A 1 110 ? -4.877 -1.389 21.943 1.00 92.81 110 SER A O 1
ATOM 865 N N . ASP A 1 111 ? -3.800 0.087 20.626 1.00 91.06 111 ASP A N 1
ATOM 866 C CA . ASP A 1 111 ? -4.079 1.277 21.434 1.00 91.06 111 ASP A CA 1
ATOM 867 C C . ASP A 1 111 ? -5.593 1.452 21.630 1.00 91.06 111 ASP A C 1
ATOM 869 O O . ASP A 1 111 ? -6.084 1.624 22.751 1.00 91.06 111 ASP A O 1
ATOM 873 N N . TRP A 1 112 ? -6.372 1.301 20.555 1.00 87.75 112 TRP A N 1
ATOM 874 C CA . TRP A 1 112 ? -7.823 1.456 20.606 1.00 87.75 112 TRP A CA 1
ATOM 875 C C . TRP A 1 112 ? -8.563 0.226 21.177 1.00 87.75 112 TRP A C 1
ATOM 877 O O . TRP A 1 112 ? -9.678 0.375 21.687 1.00 87.75 112 TRP A O 1
ATOM 887 N N . LYS A 1 113 ? -7.949 -0.963 21.214 1.00 83.06 113 LYS A N 1
ATOM 888 C CA . LYS A 1 113 ? -8.508 -2.143 21.906 1.00 83.06 113 LYS A CA 1
ATOM 889 C C . LYS A 1 113 ? -8.394 -2.038 23.430 1.00 83.06 113 LYS A C 1
ATOM 891 O O . LYS A 1 113 ? -9.289 -2.493 24.144 1.00 83.06 113 LYS A O 1
ATOM 896 N N . SER A 1 114 ? -7.321 -1.420 23.925 1.00 80.00 114 SER A N 1
ATOM 897 C CA . SER A 1 114 ? -7.024 -1.319 25.361 1.00 80.00 114 SER A CA 1
ATOM 898 C C . SER A 1 114 ? -7.991 -0.417 26.145 1.00 80.00 114 SER A C 1
ATOM 900 O O . SER A 1 114 ? -8.197 -0.619 27.343 1.00 80.00 114 SER A O 1
ATOM 902 N N . ALA A 1 115 ? -8.646 0.549 25.491 1.00 82.00 115 ALA A N 1
ATOM 903 C CA . ALA A 1 115 ? -9.524 1.481 26.194 1.00 82.00 115 ALA A CA 1
ATOM 904 C C . ALA A 1 115 ? -10.935 0.909 26.457 1.00 82.00 115 ALA A C 1
ATOM 906 O O . ALA A 1 115 ? -11.543 0.203 25.637 1.00 82.00 115 ALA A O 1
ATOM 907 N N . LYS A 1 116 ? -11.512 1.266 27.611 1.00 83.06 116 LYS A N 1
ATOM 908 C CA . LYS A 1 116 ? -12.916 0.968 27.936 1.00 83.06 116 LYS A CA 1
ATOM 909 C C . LYS A 1 116 ? -13.836 1.799 27.033 1.00 83.06 116 LYS A C 1
ATOM 911 O O . LYS A 1 116 ? -13.846 3.022 27.118 1.00 83.06 116 LYS A O 1
ATOM 916 N N . ARG A 1 117 ? -14.608 1.131 26.169 1.00 84.88 117 ARG A N 1
ATOM 917 C CA . ARG A 1 117 ? -15.528 1.751 25.196 1.00 84.88 117 ARG A CA 1
ATOM 918 C C . ARG A 1 117 ? -16.824 0.960 25.079 1.00 84.88 117 ARG A C 1
ATOM 920 O O . ARG A 1 117 ? -16.864 -0.224 25.413 1.00 84.88 117 ARG A O 1
ATOM 927 N N . LYS A 1 118 ? -17.875 1.615 24.578 1.00 90.44 118 LYS A N 1
ATOM 928 C CA . LYS A 1 118 ? -19.161 0.963 24.286 1.00 90.44 118 LYS A CA 1
ATOM 929 C C . LYS A 1 118 ? -18.993 -0.066 23.151 1.00 90.44 118 LYS A C 1
ATOM 931 O O . LYS A 1 118 ? -18.180 0.176 22.257 1.00 90.44 118 LYS A O 1
ATOM 936 N N . PRO A 1 119 ? -19.779 -1.159 23.118 1.00 90.25 119 PRO A N 1
ATOM 937 C CA . PRO A 1 119 ? -19.666 -2.188 22.077 1.00 90.25 119 PRO A CA 1
ATOM 938 C C . PRO A 1 119 ? -19.762 -1.642 20.644 1.00 90.25 119 PRO A C 1
ATOM 940 O O . PRO A 1 119 ? -18.912 -1.950 19.815 1.00 90.25 119 PRO A O 1
ATOM 943 N N . GLN A 1 120 ? -20.723 -0.750 20.382 1.00 91.94 120 GLN A N 1
ATOM 944 C CA . GLN A 1 120 ? -20.900 -0.110 19.070 1.00 91.94 120 GLN A CA 1
ATOM 945 C C . GLN A 1 120 ? -19.661 0.684 18.626 1.00 91.94 120 GLN A C 1
ATOM 947 O O . GLN A 1 120 ? -19.307 0.696 17.452 1.00 91.94 120 GLN A O 1
ATOM 952 N N . GLU A 1 121 ? -18.993 1.356 19.563 1.00 89.44 121 GLU A N 1
ATOM 953 C CA . GLU A 1 121 ? -17.810 2.164 19.270 1.00 89.44 121 GLU A CA 1
ATOM 954 C C . GLU A 1 121 ? -16.594 1.288 18.962 1.00 89.44 121 GLU A C 1
ATOM 956 O O . GLU A 1 121 ? -15.834 1.609 18.056 1.00 89.44 121 GLU A O 1
ATOM 961 N N . ARG A 1 122 ? -16.449 0.150 19.653 1.00 90.94 122 ARG A N 1
ATOM 962 C CA . ARG A 1 122 ? -15.419 -0.848 19.326 1.00 90.94 122 ARG A CA 1
ATOM 963 C C . ARG A 1 122 ? -15.622 -1.419 17.929 1.00 90.94 122 ARG A C 1
ATOM 965 O O . ARG A 1 122 ? -14.694 -1.394 17.136 1.00 90.94 122 ARG A O 1
ATOM 972 N N . GLN A 1 123 ? -16.848 -1.834 17.613 1.00 93.12 123 GLN A N 1
ATOM 973 C CA . GLN A 1 123 ? -17.178 -2.364 16.291 1.00 93.12 123 GLN A CA 1
ATOM 974 C C . GLN A 1 123 ? -16.924 -1.336 15.181 1.00 93.12 123 GLN A C 1
ATOM 976 O O . GLN A 1 123 ? -16.387 -1.683 14.135 1.00 93.12 123 GLN A O 1
ATOM 981 N N . HIS A 1 124 ? -17.280 -0.068 15.412 1.00 93.75 124 HIS A N 1
ATOM 982 C CA . HIS A 1 124 ? -16.985 1.010 14.471 1.00 93.75 124 HIS A CA 1
ATOM 983 C C . HIS A 1 124 ? -15.477 1.174 14.241 1.00 93.75 124 HIS A C 1
ATOM 985 O O . HIS A 1 124 ? -15.046 1.238 13.093 1.00 93.75 124 HIS A O 1
ATOM 991 N N . ILE A 1 125 ? -14.682 1.219 15.314 1.00 93.56 125 ILE A N 1
ATOM 992 C CA . ILE A 1 125 ? -13.224 1.353 15.227 1.00 93.56 125 ILE A CA 1
ATOM 993 C C . ILE A 1 125 ? -12.609 0.168 14.477 1.00 93.56 125 ILE A C 1
ATOM 995 O O . ILE A 1 125 ? -11.818 0.384 13.563 1.00 93.56 125 ILE A O 1
ATOM 999 N N . ASP A 1 126 ? -12.990 -1.062 14.830 1.00 94.31 126 ASP A N 1
ATOM 1000 C CA . ASP A 1 126 ? -12.485 -2.269 14.170 1.00 94.31 126 ASP A CA 1
ATOM 1001 C C . ASP A 1 126 ? -12.809 -2.259 12.672 1.00 94.31 126 ASP A C 1
ATOM 1003 O O . ASP A 1 126 ? -11.911 -2.448 11.856 1.00 94.31 126 ASP A O 1
ATOM 1007 N N . ALA A 1 127 ? -14.050 -1.927 12.301 1.00 96.75 127 ALA A N 1
ATOM 1008 C CA . ALA A 1 127 ? -14.456 -1.836 10.900 1.00 96.75 127 ALA A CA 1
ATOM 1009 C C . ALA A 1 127 ? -13.666 -0.768 10.124 1.00 96.75 127 ALA A C 1
ATOM 1011 O O . ALA A 1 127 ? -13.259 -0.999 8.987 1.00 96.75 127 ALA A O 1
ATOM 1012 N N . VAL A 1 128 ? -13.423 0.402 10.726 1.00 97.44 128 VAL A N 1
ATOM 1013 C CA . VAL A 1 128 ? -12.619 1.462 10.097 1.00 97.44 128 VAL A CA 1
ATOM 1014 C C . VAL A 1 128 ? -11.168 1.018 9.913 1.00 97.44 128 VAL A C 1
ATOM 1016 O O . VAL A 1 128 ? -10.599 1.242 8.847 1.00 97.44 128 VAL A O 1
ATOM 1019 N N . LEU A 1 129 ? -10.568 0.369 10.913 1.00 97.31 129 LEU A N 1
ATOM 1020 C CA . LEU A 1 129 ? -9.202 -0.145 10.806 1.00 97.31 129 LEU A CA 1
ATOM 1021 C C . LEU A 1 129 ? -9.090 -1.238 9.736 1.00 97.31 129 LEU A C 1
ATOM 1023 O O . LEU A 1 129 ? -8.150 -1.204 8.947 1.00 97.31 129 LEU A O 1
ATOM 1027 N N . ASP A 1 130 ? -10.058 -2.153 9.651 1.00 98.00 130 ASP A N 1
ATOM 1028 C CA . ASP A 1 130 ? -10.082 -3.193 8.614 1.00 98.00 130 ASP A CA 1
ATOM 1029 C C . ASP A 1 130 ? -10.219 -2.602 7.205 1.00 98.00 130 ASP A C 1
ATOM 1031 O O . ASP A 1 130 ? -9.544 -3.051 6.273 1.00 98.00 130 ASP A O 1
ATOM 1035 N N . LEU A 1 131 ? -11.025 -1.548 7.045 1.00 98.31 131 LEU A N 1
ATOM 1036 C CA . LEU A 1 131 ? -11.120 -0.806 5.787 1.00 98.31 131 LEU A CA 1
ATOM 1037 C C . LEU A 1 131 ? -9.798 -0.119 5.425 1.00 98.31 131 LEU A C 1
ATOM 1039 O O . LEU A 1 131 ? -9.386 -0.173 4.268 1.00 98.31 131 LEU A O 1
ATOM 1043 N N . LEU A 1 132 ? -9.110 0.496 6.392 1.00 98.44 132 LEU A N 1
ATOM 1044 C CA . LEU A 1 132 ? -7.815 1.143 6.154 1.00 98.44 132 LEU A CA 1
ATOM 1045 C C . LEU A 1 132 ? -6.726 0.136 5.770 1.00 98.44 132 LEU A C 1
ATOM 1047 O O . LEU A 1 132 ? -5.969 0.402 4.839 1.00 98.44 132 LEU A O 1
ATOM 1051 N N . VAL A 1 133 ? -6.668 -1.021 6.437 1.00 98.38 133 VAL A N 1
ATOM 1052 C CA . VAL A 1 133 ? -5.737 -2.109 6.089 1.00 98.38 133 VAL A CA 1
ATOM 1053 C C . VAL A 1 133 ? -6.032 -2.634 4.685 1.00 98.38 133 VAL A C 1
ATOM 1055 O O . VAL A 1 133 ? -5.128 -2.743 3.859 1.00 98.38 133 VAL A O 1
ATOM 1058 N N . SER A 1 134 ? -7.304 -2.893 4.378 1.00 98.44 134 SER A N 1
ATOM 1059 C CA . SER A 1 134 ? -7.716 -3.363 3.050 1.00 98.44 134 SER A CA 1
ATOM 1060 C C . SER A 1 134 ? -7.381 -2.347 1.955 1.00 98.44 134 SER A C 1
ATOM 1062 O O . SER A 1 134 ? -6.942 -2.720 0.864 1.00 98.44 134 SER A O 1
ATOM 1064 N N . TYR A 1 135 ? -7.542 -1.052 2.242 1.00 98.56 135 TYR A N 1
ATOM 1065 C CA . TYR A 1 135 ? -7.181 0.012 1.314 1.00 98.56 135 TYR A CA 1
ATOM 1066 C C . TYR A 1 135 ? -5.664 0.118 1.121 1.00 98.56 135 TYR A C 1
ATOM 1068 O O . TYR A 1 135 ? -5.216 0.202 -0.021 1.00 98.56 135 TYR A O 1
ATOM 1076 N N . LEU A 1 136 ? -4.870 0.031 2.197 1.00 98.50 136 LEU A N 1
ATOM 1077 C CA . LEU A 1 136 ? -3.407 -0.016 2.116 1.00 98.50 136 LEU A CA 1
ATOM 1078 C C . LEU A 1 136 ? -2.943 -1.171 1.224 1.00 98.50 136 LEU A C 1
ATOM 1080 O O . LEU A 1 136 ? -2.174 -0.937 0.297 1.00 98.50 136 LEU A O 1
ATOM 1084 N N . HIS A 1 137 ? -3.460 -2.383 1.448 1.00 98.19 137 HIS A N 1
ATOM 1085 C CA . HIS A 1 137 ? -3.109 -3.547 0.632 1.00 98.19 137 HIS A CA 1
ATOM 1086 C C . HIS A 1 137 ? -3.557 -3.390 -0.826 1.00 98.19 137 HIS A C 1
ATOM 1088 O O . HIS A 1 137 ? -2.840 -3.783 -1.739 1.00 98.19 137 HIS A O 1
ATOM 1094 N N . SER A 1 138 ? -4.711 -2.767 -1.078 1.00 98.19 138 SER A N 1
ATOM 1095 C CA . SER A 1 138 ? -5.157 -2.484 -2.449 1.00 98.19 138 SER A CA 1
ATOM 1096 C C . SER A 1 138 ? -4.204 -1.526 -3.175 1.00 98.19 138 SER A C 1
ATOM 1098 O O . SER A 1 138 ? -3.955 -1.689 -4.366 1.00 98.19 138 SER A O 1
ATOM 1100 N N . VAL A 1 139 ? -3.649 -0.535 -2.470 1.00 98.12 139 VAL A N 1
ATOM 1101 C CA . VAL A 1 139 ? -2.630 0.377 -3.015 1.00 98.12 139 VAL A CA 1
ATOM 1102 C C . VAL A 1 139 ? -1.273 -0.317 -3.151 1.00 98.12 139 VAL A C 1
ATOM 1104 O O . VAL A 1 139 ? -0.576 -0.092 -4.138 1.00 98.12 139 VAL A O 1
ATOM 1107 N N . GLU A 1 140 ? -0.922 -1.204 -2.221 1.00 97.62 140 GLU A N 1
ATOM 1108 C CA . GLU A 1 140 ? 0.252 -2.073 -2.329 1.00 97.62 140 GLU A CA 1
ATOM 1109 C C . GLU A 1 140 ? 0.221 -2.916 -3.608 1.00 97.62 140 GLU A C 1
ATOM 1111 O O . GLU A 1 140 ? 1.203 -2.947 -4.349 1.00 97.62 140 GLU A O 1
ATOM 1116 N N . GLN A 1 141 ? -0.922 -3.530 -3.926 1.00 98.00 141 GLN A N 1
ATOM 1117 C CA . GLN A 1 141 ? -1.061 -4.311 -5.156 1.00 98.00 141 GLN A CA 1
ATOM 1118 C C . GLN A 1 141 ? -0.75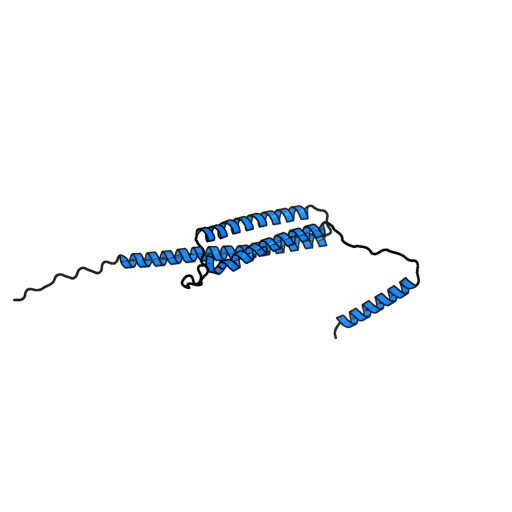3 -3.482 -6.411 1.00 98.00 141 GLN A C 1
ATOM 1120 O O . GLN A 1 141 ? -0.116 -3.992 -7.327 1.00 98.00 141 GLN A O 1
ATOM 1125 N N . ILE A 1 142 ? -1.100 -2.186 -6.436 1.00 95.62 142 ILE A N 1
ATOM 1126 C CA . ILE A 1 142 ? -0.773 -1.308 -7.572 1.00 95.62 142 ILE A CA 1
ATOM 1127 C C . ILE A 1 142 ? 0.742 -1.244 -7.795 1.00 95.62 142 ILE A C 1
ATOM 1129 O O . ILE A 1 142 ? 1.184 -1.367 -8.939 1.00 95.62 142 ILE A O 1
ATOM 1133 N N . TYR A 1 143 ? 1.545 -1.041 -6.744 1.00 93.19 143 TYR A N 1
ATOM 1134 C CA . TYR A 1 143 ? 2.999 -0.956 -6.924 1.00 93.19 143 TYR A CA 1
ATOM 1135 C C . TYR A 1 143 ? 3.611 -2.333 -7.211 1.00 93.19 143 TYR A C 1
ATOM 1137 O O . TYR A 1 143 ? 4.522 -2.429 -8.033 1.00 93.19 143 TYR A O 1
ATOM 1145 N N . LEU A 1 144 ? 3.105 -3.407 -6.593 1.00 96.94 144 LEU A N 1
ATOM 1146 C CA . LEU A 1 144 ? 3.590 -4.766 -6.848 1.00 96.94 144 LEU A CA 1
ATOM 1147 C C . LEU A 1 144 ? 3.352 -5.188 -8.300 1.00 96.94 144 LEU A C 1
ATOM 1149 O O . LEU A 1 144 ? 4.254 -5.741 -8.931 1.00 96.94 144 LEU A O 1
ATOM 1153 N N . ASP A 1 145 ? 2.186 -4.867 -8.858 1.00 96.81 145 ASP A N 1
ATOM 1154 C CA . ASP A 1 145 ? 1.871 -5.123 -10.263 1.00 96.81 145 ASP A CA 1
ATOM 1155 C C . ASP A 1 145 ? 2.778 -4.322 -11.205 1.00 96.81 145 ASP A C 1
ATOM 1157 O O . ASP A 1 145 ? 3.274 -4.860 -12.200 1.00 96.81 145 ASP A O 1
ATOM 1161 N N . GLN A 1 146 ? 3.052 -3.053 -10.883 1.00 94.38 146 GLN A N 1
ATOM 1162 C CA . GLN A 1 146 ? 3.998 -2.233 -11.646 1.00 94.38 146 GLN A CA 1
ATOM 1163 C C . GLN A 1 146 ? 5.412 -2.834 -11.614 1.00 94.38 146 GLN A C 1
ATOM 1165 O O . GLN A 1 146 ? 6.030 -3.012 -12.668 1.00 94.38 146 GLN A O 1
ATOM 1170 N N . LYS A 1 147 ? 5.904 -3.221 -10.433 1.00 94.81 147 LYS A N 1
ATOM 1171 C CA . LYS A 1 147 ? 7.221 -3.852 -10.256 1.00 94.81 147 LYS A CA 1
ATOM 1172 C C . LYS A 1 147 ? 7.314 -5.187 -10.993 1.00 94.81 147 LYS A C 1
ATOM 1174 O O . LYS A 1 147 ? 8.302 -5.453 -11.678 1.00 94.81 147 LYS A O 1
ATOM 1179 N N . LYS A 1 148 ? 6.263 -6.009 -10.927 1.00 96.19 148 LYS A N 1
ATOM 1180 C CA . LYS A 1 148 ? 6.161 -7.266 -11.678 1.00 96.19 148 LYS A CA 1
ATOM 1181 C C . LYS A 1 148 ? 6.252 -7.022 -13.181 1.00 96.19 148 LYS A C 1
ATOM 1183 O O . LYS A 1 148 ? 7.033 -7.698 -13.851 1.00 96.19 148 LYS A O 1
ATOM 1188 N N . TYR A 1 149 ? 5.509 -6.044 -13.698 1.00 94.44 149 TYR A N 1
ATOM 1189 C CA . TYR A 1 149 ? 5.582 -5.666 -15.107 1.00 94.44 149 TYR A CA 1
ATOM 1190 C C . TYR A 1 149 ? 7.001 -5.244 -15.504 1.00 94.44 149 TYR A C 1
ATOM 1192 O O . TYR A 1 149 ? 7.511 -5.705 -16.522 1.00 94.44 149 TYR A O 1
ATOM 1200 N N . ARG A 1 150 ? 7.669 -4.415 -14.690 1.00 92.56 150 ARG A N 1
ATOM 1201 C CA . ARG A 1 150 ? 9.052 -3.980 -14.942 1.00 92.56 150 ARG A CA 1
ATOM 1202 C C . ARG A 1 150 ? 9.997 -5.175 -15.088 1.00 92.56 150 ARG A C 1
ATOM 1204 O O . ARG A 1 150 ? 10.709 -5.258 -16.086 1.00 92.56 150 ARG A O 1
ATOM 1211 N N . VAL A 1 151 ? 9.960 -6.112 -14.140 1.00 93.31 151 VAL A N 1
ATOM 1212 C CA . VAL A 1 151 ? 10.806 -7.319 -14.166 1.00 93.31 151 VAL A CA 1
ATOM 1213 C C . VAL A 1 151 ? 10.510 -8.177 -15.399 1.00 93.31 151 VAL A C 1
ATOM 1215 O O . VAL A 1 151 ? 11.431 -8.629 -16.076 1.00 93.31 151 VAL A O 1
ATOM 1218 N N . GLN A 1 152 ? 9.232 -8.386 -15.726 1.00 93.31 152 GLN A N 1
ATOM 1219 C CA . GLN A 1 152 ? 8.833 -9.146 -16.915 1.00 93.31 152 GLN A CA 1
ATOM 1220 C C . GLN A 1 152 ? 9.342 -8.489 -18.203 1.00 93.31 152 GLN A C 1
ATOM 1222 O O . GLN A 1 152 ? 9.975 -9.155 -19.022 1.00 93.31 152 GLN A O 1
ATOM 1227 N N . HIS A 1 153 ? 9.151 -7.178 -18.339 1.00 90.38 153 HIS A N 1
ATOM 1228 C CA . HIS A 1 153 ? 9.602 -6.413 -19.496 1.00 90.38 153 HIS A CA 1
ATOM 1229 C C . HIS A 1 153 ? 11.133 -6.455 -19.657 1.00 90.38 153 HIS A C 1
ATOM 1231 O O . HIS A 1 153 ? 11.646 -6.596 -20.770 1.00 90.38 153 HIS A O 1
ATOM 1237 N N . GLU A 1 154 ? 11.891 -6.344 -18.564 1.00 89.00 154 GLU A N 1
ATOM 1238 C CA . GLU A 1 154 ? 13.357 -6.442 -18.585 1.00 89.00 154 GLU A CA 1
ATOM 1239 C C . GLU A 1 154 ? 13.824 -7.844 -19.019 1.00 89.00 154 GLU A C 1
ATOM 1241 O O . GLU A 1 154 ? 14.707 -7.965 -19.873 1.00 89.00 154 GLU A O 1
ATOM 1246 N N . LEU A 1 155 ? 13.176 -8.905 -18.524 1.00 92.56 155 LEU A N 1
ATOM 1247 C CA . LEU A 1 155 ? 13.461 -10.287 -18.928 1.00 92.56 155 LEU A CA 1
ATOM 1248 C C . LEU A 1 155 ? 13.143 -10.549 -20.406 1.00 92.56 155 LEU A C 1
ATOM 1250 O O . LEU A 1 155 ? 13.923 -11.206 -21.097 1.00 92.56 155 LEU A O 1
ATOM 1254 N N . GLU A 1 156 ? 12.011 -10.058 -20.905 1.00 91.62 156 GLU A N 1
ATOM 1255 C CA . GLU A 1 156 ? 11.629 -10.176 -22.317 1.00 91.62 156 GLU A CA 1
ATOM 1256 C C . GLU A 1 156 ? 12.604 -9.431 -23.230 1.00 91.62 156 GLU A C 1
ATOM 1258 O O . GLU A 1 156 ? 13.074 -9.988 -24.226 1.00 91.62 156 GLU A O 1
ATOM 1263 N N . THR A 1 157 ? 12.986 -8.211 -22.844 1.00 87.44 157 THR A N 1
ATOM 1264 C CA . THR A 1 157 ? 13.983 -7.412 -23.568 1.00 87.44 157 THR A CA 1
ATOM 1265 C C . THR A 1 157 ? 15.326 -8.141 -23.626 1.00 87.44 157 THR A C 1
ATOM 1267 O O . THR A 1 157 ? 15.935 -8.246 -24.692 1.00 87.44 157 THR A O 1
ATOM 1270 N N . TYR A 1 158 ? 15.775 -8.712 -22.504 1.00 89.62 158 TYR A N 1
ATOM 1271 C CA . TYR A 1 158 ? 17.007 -9.496 -22.449 1.00 89.62 158 TYR A CA 1
ATOM 1272 C C . TYR A 1 158 ? 16.953 -10.733 -23.358 1.00 89.62 158 TYR A C 1
ATOM 1274 O O . TYR A 1 158 ? 17.894 -10.988 -24.113 1.00 89.62 158 TYR A O 1
ATOM 1282 N N . LYS A 1 159 ? 15.841 -11.483 -23.344 1.00 91.75 159 LYS A N 1
ATOM 1283 C CA . LYS A 1 159 ? 15.639 -12.641 -24.233 1.00 91.75 159 LYS A CA 1
ATOM 1284 C C . LYS A 1 159 ? 15.721 -12.243 -25.708 1.00 91.75 159 LYS A C 1
ATOM 1286 O O . LYS A 1 159 ? 16.374 -12.939 -26.484 1.00 91.75 159 LYS A O 1
ATOM 1291 N N . LEU A 1 160 ? 15.105 -11.121 -26.087 1.00 89.56 160 LEU A N 1
ATOM 1292 C CA . LEU A 1 160 ? 15.136 -10.614 -27.459 1.00 89.56 160 LEU A CA 1
ATOM 1293 C C . LEU A 1 160 ? 16.554 -10.208 -27.885 1.00 89.56 160 LEU A C 1
ATOM 1295 O O . LEU A 1 160 ? 17.003 -10.586 -28.968 1.00 89.56 160 LEU A O 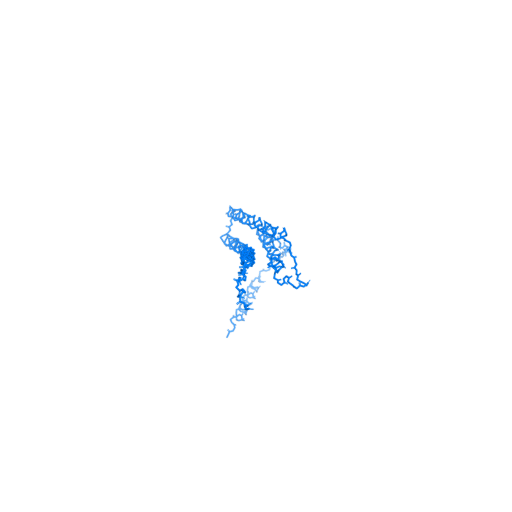1
ATOM 1299 N N . LEU A 1 161 ? 17.277 -9.485 -27.023 1.00 87.69 161 LEU A N 1
ATOM 1300 C CA . LEU A 1 161 ? 18.667 -9.089 -27.265 1.00 87.69 161 LEU A CA 1
ATOM 1301 C C . LEU A 1 161 ? 19.585 -10.307 -27.419 1.00 87.69 161 LEU A C 1
ATOM 1303 O O . LEU A 1 161 ? 20.401 -10.343 -28.340 1.00 87.69 161 LEU A O 1
ATOM 1307 N N . LYS A 1 162 ? 19.422 -11.323 -26.564 1.00 89.31 162 LYS A N 1
ATOM 1308 C CA . LYS A 1 162 ? 20.181 -12.577 -26.645 1.00 89.31 162 LYS A CA 1
ATOM 1309 C C . LYS A 1 162 ? 19.915 -13.306 -27.963 1.00 89.31 162 LYS A C 1
ATOM 1311 O O . LYS A 1 162 ? 20.860 -13.649 -28.665 1.00 89.31 162 LYS A O 1
ATOM 1316 N N . LEU A 1 163 ? 18.646 -13.447 -28.352 1.00 89.00 163 LEU A N 1
ATOM 1317 C CA . LEU A 1 163 ? 18.273 -14.067 -29.625 1.00 89.00 163 LEU A CA 1
ATOM 1318 C C . LEU A 1 163 ? 18.865 -13.313 -30.829 1.00 89.00 163 LEU A C 1
ATOM 1320 O O . LEU A 1 163 ? 19.324 -13.931 -31.788 1.00 89.00 163 LEU A O 1
ATOM 1324 N N . ALA A 1 164 ? 18.873 -11.978 -30.794 1.00 83.06 164 ALA A N 1
ATOM 1325 C CA . ALA A 1 164 ? 19.480 -11.159 -31.843 1.00 83.06 164 ALA A CA 1
ATOM 1326 C C . ALA A 1 164 ? 21.011 -11.318 -31.903 1.00 83.06 164 ALA A C 1
ATOM 1328 O O . ALA A 1 164 ? 21.580 -11.359 -32.995 1.00 83.06 164 ALA A O 1
ATOM 1329 N N . ALA A 1 165 ? 21.676 -11.432 -30.750 1.00 80.81 165 ALA A N 1
ATOM 1330 C CA . ALA A 1 165 ? 23.112 -11.685 -30.672 1.00 80.81 165 ALA A CA 1
ATOM 1331 C C . ALA A 1 165 ? 23.481 -13.080 -31.203 1.00 80.81 165 ALA A C 1
ATOM 1333 O O . ALA A 1 165 ? 24.450 -13.206 -31.950 1.00 80.81 165 ALA A O 1
ATOM 1334 N N . ASP A 1 166 ? 22.682 -14.103 -30.893 1.00 75.62 166 ASP A N 1
ATOM 1335 C CA . ASP A 1 166 ? 22.894 -15.472 -31.375 1.00 75.62 166 ASP A CA 1
ATOM 1336 C C . ASP A 1 166 ? 22.712 -15.568 -32.901 1.00 75.62 166 ASP A C 1
ATOM 1338 O O . ASP A 1 166 ? 23.508 -16.213 -33.583 1.00 75.62 166 ASP A O 1
ATOM 1342 N N . LYS A 1 167 ? 21.749 -14.830 -33.477 1.00 69.56 167 LYS A N 1
ATOM 1343 C CA . LYS A 1 167 ? 21.589 -14.709 -34.941 1.00 69.56 167 LYS A CA 1
ATOM 1344 C C . LYS A 1 167 ? 22.786 -14.043 -35.630 1.00 69.56 167 LYS A C 1
ATOM 1346 O O . LYS A 1 167 ? 23.107 -14.402 -36.759 1.00 69.56 167 LYS A O 1
ATOM 1351 N N . LYS A 1 168 ? 23.468 -13.100 -34.968 1.00 61.03 168 LYS A N 1
ATOM 1352 C CA . 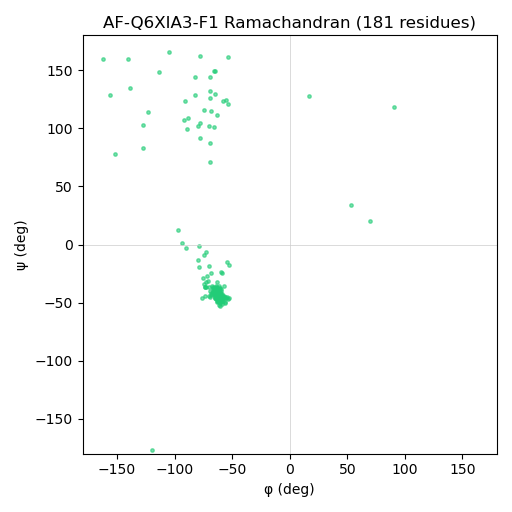LYS A 1 168 ? 24.684 -12.450 -35.500 1.00 61.03 168 LYS A CA 1
ATOM 1353 C C . LYS A 1 168 ? 25.927 -13.351 -35.462 1.00 61.03 168 LYS A C 1
ATOM 1355 O O . LYS A 1 168 ? 26.941 -12.982 -36.045 1.00 61.03 168 LYS A O 1
ATOM 1360 N N . LYS A 1 169 ? 25.863 -14.519 -34.811 1.00 59.06 169 LYS A N 1
ATOM 1361 C CA . LYS A 1 169 ? 26.963 -15.494 -34.726 1.00 59.06 169 LYS A CA 1
ATOM 1362 C C . LYS A 1 169 ? 26.883 -16.630 -35.753 1.00 59.06 169 LYS A C 1
ATOM 1364 O O . LYS A 1 169 ? 27.623 -17.592 -35.602 1.00 59.06 169 LYS A O 1
ATOM 1369 N N . ILE A 1 170 ? 26.035 -16.552 -36.783 1.00 46.69 170 ILE A N 1
ATOM 1370 C CA . ILE A 1 170 ? 26.004 -17.551 -37.867 1.00 46.69 170 ILE A CA 1
ATOM 1371 C C . ILE A 1 170 ? 27.004 -17.134 -38.963 1.00 46.69 170 ILE A C 1
ATOM 1373 O O . ILE A 1 170 ? 26.722 -16.181 -39.692 1.00 46.69 170 ILE A O 1
ATOM 1377 N N . PRO A 1 171 ? 28.149 -17.824 -39.137 1.00 49.41 171 PRO A N 1
ATOM 1378 C CA . PRO A 1 171 ? 28.991 -17.657 -40.312 1.00 49.41 171 PRO A CA 1
ATOM 1379 C C . PRO A 1 171 ? 28.292 -18.362 -41.477 1.00 49.41 171 PRO A C 1
ATOM 1381 O O . PRO A 1 171 ? 28.097 -19.580 -41.460 1.00 49.41 171 PRO A O 1
ATOM 1384 N N . VAL A 1 172 ? 27.892 -17.611 -42.498 1.00 47.59 172 VAL A N 1
ATOM 1385 C CA . VAL A 1 172 ? 27.381 -18.204 -43.738 1.00 47.59 172 VAL A CA 1
ATOM 1386 C C . VAL A 1 172 ? 28.583 -18.692 -44.561 1.00 47.59 172 VAL A C 1
ATOM 1388 O O . VAL A 1 172 ? 29.335 -17.888 -45.094 1.00 47.59 172 VAL A O 1
ATOM 1391 N N . ARG A 1 173 ? 28.765 -20.022 -44.551 1.00 48.94 173 ARG A N 1
ATOM 1392 C CA . ARG A 1 173 ? 29.518 -20.951 -45.430 1.00 48.94 173 ARG A CA 1
ATOM 1393 C C . ARG A 1 173 ? 30.592 -20.370 -46.389 1.00 48.94 173 ARG A C 1
ATOM 1395 O O . ARG A 1 173 ? 30.251 -19.563 -47.250 1.00 48.94 173 ARG A O 1
ATOM 1402 N N . PRO A 1 174 ? 31.842 -20.887 -46.381 1.00 47.88 174 PRO A N 1
ATOM 1403 C CA . PRO A 1 174 ? 32.824 -20.563 -47.416 1.00 47.88 174 PRO A CA 1
ATOM 1404 C C . PRO A 1 174 ? 32.352 -21.091 -48.777 1.00 47.88 174 PRO A C 1
ATOM 1406 O O . PRO A 1 174 ? 31.952 -22.253 -48.902 1.00 47.88 174 PRO A O 1
ATOM 1409 N N . ALA A 1 175 ? 32.373 -20.219 -49.787 1.00 47.88 175 ALA A N 1
ATOM 1410 C CA . ALA A 1 175 ? 32.104 -20.572 -51.174 1.00 47.88 175 ALA A CA 1
ATOM 1411 C C . ALA A 1 175 ? 33.049 -21.704 -51.602 1.00 47.88 175 ALA A C 1
ATOM 1413 O O . ALA A 1 175 ? 34.266 -21.598 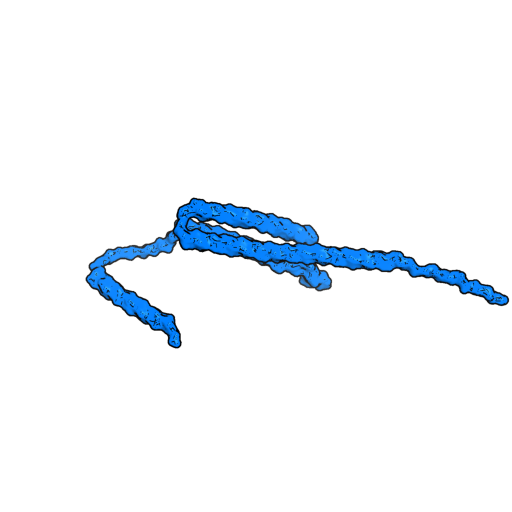-51.455 1.00 47.88 175 ALA A O 1
ATOM 1414 N N . GLY A 1 176 ? 32.472 -22.806 -52.079 1.00 45.75 176 GLY A N 1
ATOM 1415 C CA . GLY A 1 176 ? 33.223 -23.956 -52.558 1.00 45.75 176 GLY A CA 1
ATOM 1416 C C . GLY A 1 176 ? 34.166 -23.554 -53.687 1.00 45.75 176 GLY A C 1
ATOM 1417 O O . GLY A 1 176 ? 33.739 -23.022 -54.709 1.00 45.75 176 GLY A O 1
ATOM 1418 N N . SER A 1 177 ? 35.449 -23.838 -53.499 1.00 49.09 177 SER A N 1
ATOM 1419 C CA . SER A 1 177 ? 36.453 -23.873 -54.551 1.00 49.09 177 SER A CA 1
ATOM 1420 C C . SER A 1 177 ? 36.128 -25.026 -55.499 1.00 49.09 177 SER A C 1
ATOM 1422 O O . SER A 1 177 ? 36.388 -26.181 -55.175 1.00 49.09 177 SER A O 1
ATOM 1424 N N . ASN A 1 178 ? 35.536 -24.720 -56.648 1.00 51.53 178 ASN A N 1
ATOM 1425 C CA . ASN A 1 178 ? 35.550 -25.598 -57.815 1.00 51.53 178 ASN A CA 1
ATOM 1426 C C . ASN A 1 178 ? 35.445 -24.731 -59.076 1.00 51.53 178 ASN A C 1
ATOM 1428 O O . ASN A 1 178 ? 34.385 -24.600 -59.683 1.00 51.53 178 ASN A O 1
ATOM 1432 N N . SER A 1 179 ? 36.557 -24.110 -59.463 1.00 45.84 179 SER A N 1
ATOM 1433 C CA . SER A 1 179 ? 36.770 -23.669 -60.840 1.00 45.84 179 SER A CA 1
ATOM 1434 C C . SER A 1 179 ? 37.480 -24.801 -61.577 1.00 45.84 179 SER A C 1
ATOM 1436 O O . SER A 1 179 ? 38.641 -25.118 -61.319 1.00 45.84 179 SER A O 1
ATOM 1438 N N . GLY A 1 180 ? 36.719 -25.471 -62.440 1.00 42.22 180 GLY A N 1
ATOM 1439 C CA . GLY A 1 180 ? 37.190 -26.560 -63.278 1.00 42.22 180 GLY A CA 1
ATOM 1440 C C . GLY A 1 180 ? 38.236 -26.113 -64.298 1.00 42.22 180 GLY A C 1
ATOM 1441 O O . GLY A 1 180 ? 38.218 -24.989 -64.798 1.00 42.22 180 GLY A O 1
ATOM 1442 N N . LYS A 1 181 ? 39.123 -27.056 -64.619 1.00 46.91 181 LYS A N 1
ATOM 1443 C CA . LYS A 1 181 ? 39.912 -27.086 -65.850 1.00 46.91 181 LYS A CA 1
ATOM 1444 C C . LYS A 1 181 ? 38.987 -26.976 -67.070 1.00 46.91 181 LYS A C 1
ATOM 1446 O O . LYS A 1 181 ? 38.157 -27.853 -67.289 1.00 46.91 181 LYS A O 1
ATOM 1451 N N . LEU A 1 182 ? 39.212 -25.949 -67.875 1.00 44.75 182 LEU A N 1
ATOM 1452 C CA . LEU A 1 182 ? 39.035 -25.915 -69.329 1.00 44.75 182 LEU A CA 1
ATOM 1453 C C . LEU A 1 182 ? 40.437 -25.514 -69.816 1.00 44.75 182 LEU A C 1
ATOM 1455 O O . LEU A 1 182 ? 40.983 -24.540 -69.306 1.00 44.75 182 LEU A O 1
ATOM 1459 N N . GLY A 1 183 ? 41.169 -26.361 -70.531 1.00 45.03 183 GLY A N 1
ATOM 1460 C CA . GLY A 1 183 ? 40.889 -26.743 -71.911 1.00 45.03 183 GLY A CA 1
ATOM 1461 C C . GLY A 1 183 ? 41.991 -26.100 -72.734 1.00 45.03 183 GLY A C 1
ATOM 1462 O O . GLY A 1 183 ? 41.974 -24.855 -72.798 1.00 45.03 183 GLY A O 1
#

Secondary structure (DSSP, 8-state):
--HHHHHHHHHHHHHHHHHHHHHTS--------------HHHHHHHHHHHHHHHHHHHHHHHHHTHHHHTTTTTTSTTS----HHHHHHHHHHHHHHHHHHHHHHHHHHHHHHHS---HHHHHHHHHHHHHHHHHHHHHHHHHHHHHHHHHHHHHHHHHHHHHHHHHTT----PPP-------

Mean predicted aligned error: 14.48 Å

Radius of gyration: 34.28 Å; Cα contacts (8 Å, |Δi|>4): 57; chains: 1; bounding box: 90×56×105 Å

pLDDT: mean 82.64, std 17.77, range [39.06, 98.56]